Protein AF-A0A9D8PHN3-F1 (afdb_monomer_lite)

Secondary structure (DSSP, 8-state):
-HHHHHHHHHHHHHHHHHHHHHHHHHHHHHHHHHHHTT----SSSHHHHHHHHHHHHHHHHHHHHHHHHHHHHHHHHHHHHHHHHHHHHHHHHHHHHHHHHHHHHHHHHHHHHHHHHHHHHHHHHHHHHTTTT--SHHHHHHHHHHHHH--GGGGGGGHHHHHHHHHHHHHHHHHHHHHHHHHHHHHHHHHHHHHHHHHHHHHHHHHHHHHHHHHHHHHHHHHHHHHHHHHHHHHHHHHHHHHHHHHHHHHHHHHHHHHHHHHHHHHHHHHHHHHHHHHHHHHHHHHHHHHHHHHHHHHSSSS--S----HHHHHHHHHT---SS------TTTT-----------SSSTTS-----------

Sequence (363 aa):
MTETRTVLANVTTAEVRALSAFESLSEQIALAAQEAEGLTFDYSEKEGNKAARSHVAGLRKLSGAIERARKEAKAVHLERGRNVDEAAKALAKQVAALIEPHDNAIKAIEEAEQRRVKRLRQRLSDLASLLDSVTTSDQAKEKMEAARAVDPSTFEEFEEEAKDLKVRVDYALSQAYDSLTALEQQQEELQRLRAEAAERERRDREEALRVDGERRAAEQLARQQQAERDRVEARERQARDRAEEAERRERLAAQQLAEAQQREQRWRQEEDERRRQEAQRENERQMRAETMRAAFVKYFAGEIGQHQISPEQLGELIANGVFMGGSVFVNWENFDLRYQPGARLLRAAIKRGELDQSHTTAQ

pLDDT: mean 77.87, std 19.74, range [33.16, 98.5]

Radius of gyration: 98.99 Å; chains: 1; bounding box: 156×52×260 Å

Structure (mmCIF, N/CA/C/O backbone):
data_AF-A0A9D8PHN3-F1
#
_entry.id   AF-A0A9D8PHN3-F1
#
loop_
_atom_site.group_PDB
_atom_site.id
_atom_site.type_symbol
_atom_site.label_atom_id
_atom_site.label_alt_id
_atom_site.label_comp_id
_atom_site.label_asym_id
_atom_site.label_entity_id
_atom_site.label_seq_id
_atom_site.pdbx_PDB_ins_code
_atom_site.Cartn_x
_atom_site.Cartn_y
_atom_site.Cartn_z
_atom_site.occupancy
_atom_site.B_iso_or_equiv
_atom_site.auth_seq_id
_atom_site.auth_comp_id
_atom_site.auth_asym_id
_atom_site.auth_atom_id
_atom_site.pdbx_PDB_model_num
ATOM 1 N N . MET A 1 1 ? -38.063 11.468 56.169 1.00 48.16 1 MET A N 1
ATOM 2 C CA . MET A 1 1 ? -38.114 10.291 57.075 1.00 48.16 1 MET A CA 1
ATOM 3 C C . MET A 1 1 ? -39.432 10.159 57.842 1.00 48.16 1 MET A C 1
ATOM 5 O O . MET A 1 1 ? -39.726 9.075 58.324 1.00 48.16 1 MET A O 1
ATOM 9 N N . THR A 1 2 ? -40.241 11.214 57.961 1.00 44.97 2 THR A N 1
ATOM 10 C CA . THR A 1 2 ? -41.522 11.193 58.689 1.00 44.97 2 THR A CA 1
ATOM 11 C C . THR A 1 2 ? -42.637 10.446 57.950 1.00 44.97 2 THR A C 1
ATOM 13 O O . THR A 1 2 ? -43.375 9.701 58.582 1.00 44.97 2 THR A O 1
ATOM 16 N N . GLU A 1 3 ? -42.724 10.549 56.622 1.00 46.91 3 GLU A N 1
ATOM 17 C CA . GLU A 1 3 ? -43.796 9.905 55.839 1.00 46.91 3 G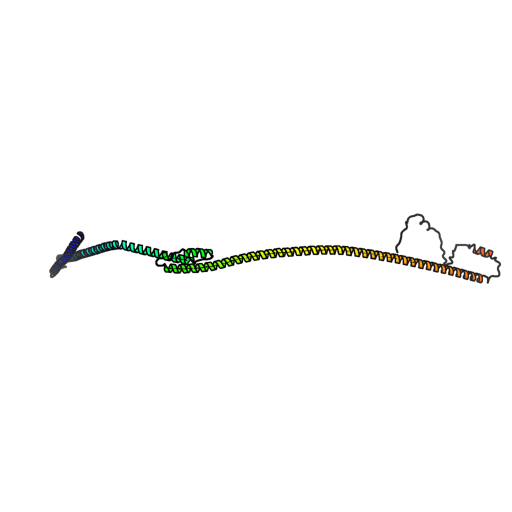LU A CA 1
ATOM 18 C C . GLU A 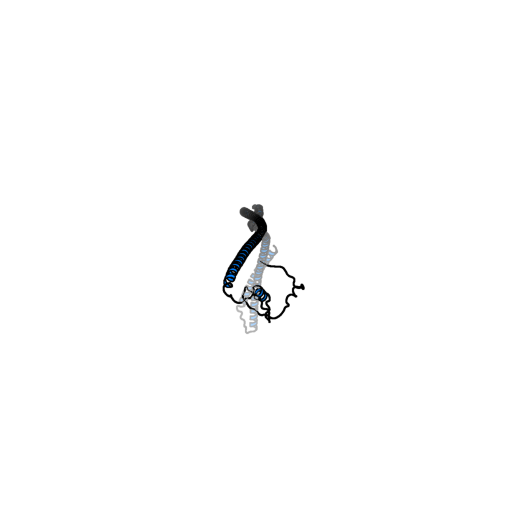1 3 ? -43.708 8.374 55.821 1.00 46.91 3 GLU A C 1
ATOM 20 O O . GLU A 1 3 ? -44.712 7.687 55.993 1.00 46.91 3 GLU A O 1
ATOM 25 N N . THR A 1 4 ? -42.501 7.815 55.709 1.00 50.81 4 THR A N 1
ATOM 26 C CA . THR A 1 4 ? -42.281 6.360 55.656 1.00 50.81 4 THR A CA 1
ATOM 27 C C . THR A 1 4 ? -42.719 5.662 56.948 1.00 50.81 4 THR A C 1
ATOM 29 O O . THR A 1 4 ? -43.217 4.538 56.918 1.00 50.81 4 THR A O 1
ATOM 32 N N . ARG A 1 5 ? -42.578 6.345 58.095 1.00 46.97 5 ARG A N 1
ATOM 33 C CA . ARG A 1 5 ? -42.972 5.823 59.411 1.00 46.97 5 ARG A CA 1
ATOM 34 C C . ARG A 1 5 ? -44.494 5.806 59.591 1.00 46.97 5 ARG A C 1
ATOM 36 O O . ARG A 1 5 ? -45.015 4.874 60.198 1.00 46.97 5 ARG A O 1
ATOM 43 N N . THR A 1 6 ? -45.201 6.787 59.031 1.00 53.94 6 THR A N 1
ATOM 44 C CA . THR A 1 6 ? -46.669 6.879 59.083 1.00 53.94 6 THR A CA 1
ATOM 45 C C . THR A 1 6 ? -47.340 5.816 58.207 1.00 53.94 6 THR A C 1
ATOM 47 O O . THR A 1 6 ? -48.317 5.201 58.626 1.00 53.94 6 THR A O 1
ATOM 50 N N . VAL A 1 7 ? -46.784 5.530 57.023 1.00 58.22 7 VAL A N 1
ATOM 51 C CA . VAL A 1 7 ? -47.313 4.496 56.111 1.00 58.22 7 VAL A CA 1
ATOM 52 C C . VAL A 1 7 ? -47.198 3.094 56.724 1.00 58.22 7 VAL A C 1
ATOM 54 O O . VAL A 1 7 ? -48.160 2.330 56.696 1.00 58.22 7 VAL A O 1
ATOM 57 N N . LEU A 1 8 ? -46.062 2.769 57.352 1.00 53.69 8 LEU A N 1
ATOM 58 C CA . LEU A 1 8 ? -45.854 1.466 57.997 1.00 53.69 8 LEU A CA 1
ATOM 59 C C . LEU A 1 8 ? -46.819 1.215 59.169 1.00 53.69 8 LEU A C 1
ATOM 61 O O . LEU A 1 8 ? -47.316 0.101 59.308 1.00 53.69 8 LEU A O 1
ATOM 65 N N . ALA A 1 9 ? -47.118 2.237 59.977 1.00 60.16 9 ALA A N 1
ATOM 66 C CA . ALA A 1 9 ? -48.047 2.123 61.106 1.00 60.16 9 ALA A CA 1
ATOM 67 C C . ALA A 1 9 ? -49.514 1.926 60.667 1.00 60.16 9 ALA A C 1
ATOM 69 O O . ALA A 1 9 ? -50.279 1.219 61.325 1.00 60.16 9 ALA A O 1
ATOM 70 N N . ASN A 1 10 ? -49.911 2.513 59.536 1.00 60.41 10 ASN A N 1
ATOM 71 C CA . ASN A 1 10 ? -51.261 2.350 58.993 1.00 60.41 10 ASN A CA 1
ATOM 72 C C . ASN A 1 10 ? -51.468 0.961 58.369 1.00 60.41 10 ASN A C 1
ATOM 74 O O . ASN A 1 10 ? -52.532 0.367 58.541 1.00 60.41 10 ASN A O 1
ATOM 78 N N . VAL A 1 11 ? -50.447 0.415 57.699 1.00 60.47 11 VAL A N 1
ATOM 79 C CA . VAL A 1 11 ? -50.499 -0.916 57.068 1.00 60.47 11 VAL A CA 1
ATOM 80 C C . VAL A 1 11 ? -50.582 -2.029 58.111 1.00 60.47 11 VAL A C 1
ATOM 82 O O . VAL A 1 11 ? -51.415 -2.917 57.969 1.00 60.47 11 VAL A O 1
ATOM 85 N N . THR A 1 12 ? -49.812 -1.962 59.200 1.00 70.12 12 THR A N 1
ATOM 86 C CA . THR A 1 12 ? -49.903 -2.958 60.284 1.00 70.12 12 THR A CA 1
ATOM 87 C C . THR A 1 12 ? -51.260 -2.919 60.985 1.00 70.12 12 THR A C 1
ATOM 89 O O . THR A 1 12 ? -51.834 -3.961 61.289 1.00 70.12 12 THR A O 1
ATOM 92 N N . THR A 1 13 ? -51.825 -1.726 61.179 1.00 76.12 13 THR A N 1
ATOM 93 C CA . THR A 1 13 ? -53.173 -1.564 61.744 1.00 76.12 13 THR A CA 1
ATOM 94 C C . THR A 1 13 ? -54.250 -2.130 60.806 1.00 76.12 13 THR A C 1
ATOM 96 O O . THR A 1 13 ? -55.204 -2.759 61.264 1.00 76.12 13 THR A O 1
ATOM 99 N N . ALA A 1 14 ? -54.092 -1.959 59.490 1.00 73.75 14 ALA A N 1
ATOM 100 C CA . ALA A 1 14 ? -54.996 -2.512 58.484 1.00 73.75 14 ALA A CA 1
ATOM 101 C C . ALA A 1 14 ? -54.878 -4.043 58.347 1.00 73.75 14 ALA A C 1
ATOM 103 O O . ALA A 1 14 ? -55.901 -4.713 58.236 1.00 73.75 14 ALA A O 1
ATOM 104 N N . GLU A 1 15 ? -53.664 -4.601 58.412 1.00 74.56 15 GLU A N 1
ATOM 105 C CA . GLU A 1 15 ? -53.415 -6.053 58.430 1.00 74.56 15 GLU A CA 1
ATOM 106 C C . GLU A 1 15 ? -54.073 -6.704 59.663 1.00 74.56 15 GLU A C 1
ATOM 108 O O . GLU A 1 15 ? -54.807 -7.683 59.530 1.00 74.56 15 GLU A O 1
ATOM 113 N N . VAL A 1 16 ? -53.902 -6.111 60.853 1.00 80.44 16 VAL A N 1
ATOM 114 C CA . VAL A 1 16 ? -54.545 -6.578 62.097 1.00 80.44 16 VAL A CA 1
ATOM 115 C C . VAL A 1 16 ? -56.073 -6.493 62.009 1.00 80.44 16 VAL A C 1
ATOM 117 O O . VAL A 1 16 ? -56.764 -7.432 62.398 1.00 80.44 16 VAL A O 1
ATOM 120 N N . ARG A 1 17 ? -56.617 -5.404 61.451 1.00 80.94 17 ARG A N 1
ATOM 121 C CA . ARG A 1 17 ? -58.066 -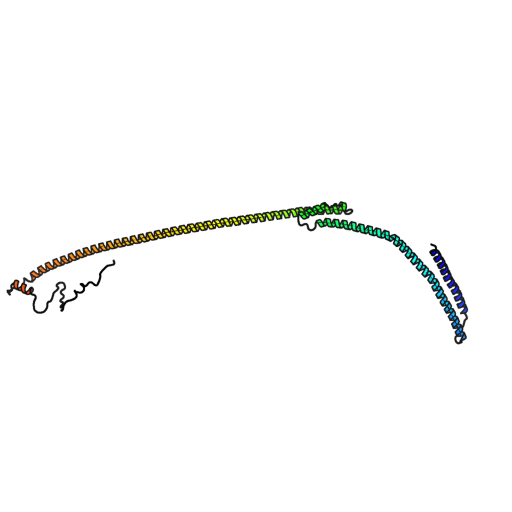5.236 61.245 1.00 80.94 17 ARG A CA 1
ATOM 122 C C . ARG A 1 17 ? -58.645 -6.249 60.255 1.00 80.94 17 ARG A C 1
ATOM 124 O O . ARG A 1 17 ? -59.770 -6.707 60.433 1.00 80.94 17 ARG A O 1
ATOM 131 N N . ALA A 1 18 ? -57.907 -6.575 59.199 1.00 76.75 18 ALA A N 1
ATOM 132 C CA . ALA A 1 18 ? -58.339 -7.553 58.212 1.00 76.75 18 ALA A CA 1
ATOM 133 C C . ALA A 1 18 ? -58.396 -8.968 58.809 1.00 76.75 18 ALA A C 1
ATOM 135 O O . ALA A 1 18 ? -59.347 -9.700 58.548 1.00 76.75 18 ALA A O 1
ATOM 136 N N . LEU A 1 19 ? -57.418 -9.335 59.645 1.00 76.69 19 LEU A N 1
ATOM 137 C CA . LEU A 1 19 ? -57.395 -10.623 60.345 1.00 76.69 19 LEU A CA 1
ATOM 138 C C . LEU A 1 19 ? -58.526 -10.741 61.378 1.00 76.69 19 LEU A C 1
ATOM 140 O O . LEU A 1 19 ? -59.245 -11.738 61.369 1.00 76.69 19 LEU A O 1
ATOM 144 N N . SER A 1 20 ? -58.767 -9.701 62.181 1.00 81.88 20 SER A N 1
ATOM 145 C CA . SER A 1 20 ? -59.871 -9.712 63.153 1.00 81.88 20 SER A CA 1
ATOM 146 C C . SER A 1 20 ? -61.258 -9.717 62.496 1.00 81.88 20 SER A C 1
ATOM 148 O O . SER A 1 20 ? -62.215 -10.259 63.051 1.00 81.88 20 SER A O 1
ATOM 150 N N . ALA A 1 21 ? -61.390 -9.186 61.273 1.00 83.81 21 ALA A N 1
ATOM 151 C CA . ALA A 1 21 ? -62.624 -9.297 60.497 1.00 83.81 21 ALA A CA 1
ATOM 152 C C . ALA A 1 21 ? -62.955 -10.757 60.137 1.00 83.81 21 ALA A C 1
ATOM 154 O O . ALA A 1 21 ? -64.126 -11.134 60.146 1.00 83.81 21 ALA A O 1
ATOM 155 N N . PHE A 1 22 ? -61.950 -11.593 59.854 1.00 84.81 22 PHE A N 1
ATOM 156 C CA . PHE A 1 22 ? -62.159 -13.023 59.609 1.00 84.81 22 PHE A CA 1
ATOM 157 C C . PHE A 1 22 ? -62.530 -13.790 60.876 1.00 84.81 22 PHE A C 1
ATOM 159 O O . PHE A 1 22 ? -63.374 -14.680 60.800 1.00 84.81 22 PHE A O 1
ATOM 166 N N . GLU A 1 23 ? -61.962 -13.423 62.024 1.00 85.31 23 GLU A N 1
ATOM 167 C CA . GLU A 1 23 ? -62.345 -13.986 63.325 1.00 85.31 23 GLU A CA 1
ATOM 168 C C . GLU A 1 23 ? -63.822 -13.688 63.623 1.00 85.31 23 GLU A C 1
ATOM 170 O O . GLU A 1 23 ? -64.607 -14.613 63.826 1.00 85.31 23 GLU A O 1
ATOM 175 N N . SER A 1 24 ? -64.254 -12.429 63.490 1.00 86.56 24 SER A N 1
ATOM 176 C CA . SER A 1 24 ? -65.668 -12.057 63.666 1.00 86.56 24 SER A CA 1
ATOM 177 C C . SER A 1 24 ? -66.604 -12.730 62.650 1.00 86.56 24 SER A C 1
ATOM 179 O O . SER A 1 24 ? -67.721 -13.126 62.987 1.00 86.56 24 SER A O 1
ATOM 181 N N . LEU A 1 25 ? -66.170 -12.900 61.396 1.00 90.06 25 LEU A N 1
ATOM 182 C CA . LEU A 1 25 ? -66.943 -13.645 60.396 1.00 90.06 25 LEU A CA 1
ATOM 183 C C . LEU A 1 25 ? -67.023 -15.138 60.732 1.00 90.06 25 LEU A C 1
ATOM 185 O O . LEU A 1 25 ? -68.054 -15.751 60.472 1.00 90.06 25 LEU A O 1
ATOM 189 N N . SER A 1 26 ? -65.977 -15.721 61.320 1.00 86.62 26 SER A N 1
ATOM 190 C CA . SER A 1 26 ? -65.978 -17.123 61.747 1.00 86.62 26 SER A CA 1
ATOM 191 C C . SER A 1 26 ? -66.993 -17.378 62.864 1.00 86.62 26 SER A C 1
ATOM 193 O O . SER A 1 26 ? -67.729 -18.361 62.803 1.00 86.62 26 SER A O 1
ATOM 195 N N . GLU A 1 27 ? -67.130 -16.437 63.803 1.00 89.81 27 GLU A N 1
ATOM 196 C CA . GLU A 1 27 ? -68.161 -16.470 64.845 1.00 89.81 27 GLU A CA 1
ATOM 197 C C . GLU A 1 27 ? -69.571 -16.370 64.242 1.00 89.81 27 GLU A C 1
ATOM 199 O O . GLU A 1 27 ? -70.457 -17.145 64.599 1.00 89.81 27 GLU A O 1
ATOM 204 N N . GLN A 1 28 ? -69.782 -15.480 63.263 1.00 89.19 28 GLN A N 1
ATOM 205 C CA . GLN A 1 28 ? -71.067 -15.361 62.557 1.00 89.19 28 GLN A CA 1
ATOM 206 C C . GLN A 1 28 ? -71.426 -16.622 61.761 1.00 89.19 28 GLN A C 1
ATOM 208 O O . GLN A 1 28 ? -72.596 -16.993 61.692 1.00 89.19 28 GLN A O 1
ATOM 213 N N . ILE A 1 29 ? -70.436 -17.292 61.161 1.00 90.88 29 ILE A N 1
ATOM 214 C CA . ILE A 1 29 ? -70.636 -18.573 60.469 1.00 90.88 29 ILE A CA 1
ATOM 215 C C . ILE A 1 29 ? -71.013 -19.664 61.473 1.00 90.88 29 ILE A C 1
ATOM 217 O O . ILE A 1 29 ? -71.929 -20.433 61.195 1.00 90.88 29 ILE A O 1
ATOM 221 N N . ALA A 1 30 ? -70.346 -19.722 62.628 1.00 89.38 30 ALA A N 1
ATOM 222 C CA . ALA A 1 30 ? -70.653 -20.693 63.675 1.00 89.38 30 ALA A CA 1
ATOM 223 C C . ALA A 1 30 ? -72.082 -20.515 64.214 1.00 89.38 30 ALA A C 1
ATOM 225 O O . ALA A 1 30 ? -72.814 -21.495 64.333 1.00 89.38 30 ALA A O 1
ATOM 226 N N . LEU A 1 31 ? -72.511 -19.269 64.445 1.00 88.50 31 LEU A N 1
ATOM 227 C CA . LEU A 1 31 ? -73.889 -18.950 64.830 1.00 88.50 31 LEU A CA 1
ATOM 228 C C . LEU A 1 31 ? -74.892 -19.343 63.740 1.00 88.50 31 LEU A C 1
ATOM 230 O O . LEU A 1 31 ? -75.864 -20.032 64.026 1.00 88.50 31 LEU A O 1
ATOM 234 N N . ALA A 1 32 ? -74.635 -18.981 62.479 1.00 87.00 32 ALA A N 1
ATOM 235 C CA . ALA A 1 32 ? -75.513 -19.345 61.365 1.00 87.00 32 ALA A CA 1
ATOM 236 C C . ALA A 1 32 ? -75.602 -20.870 61.153 1.00 87.00 32 ALA A C 1
ATOM 238 O O . ALA A 1 32 ? -76.644 -21.372 60.734 1.00 87.00 32 ALA A O 1
ATOM 239 N N . ALA A 1 33 ? -74.525 -21.609 61.440 1.00 87.31 33 ALA A N 1
ATOM 240 C CA . ALA A 1 33 ? -74.506 -23.068 61.399 1.00 87.31 33 ALA A CA 1
ATOM 241 C C . ALA A 1 33 ? -75.335 -23.679 62.539 1.00 87.31 33 ALA A C 1
ATOM 243 O O . ALA A 1 33 ? -76.125 -24.585 62.288 1.00 87.31 33 ALA A O 1
ATOM 244 N N . GLN A 1 34 ? -75.211 -23.144 63.756 1.00 88.06 34 GLN A N 1
ATOM 245 C CA . GLN A 1 34 ? -76.021 -23.555 64.903 1.00 88.06 34 GLN A CA 1
ATOM 246 C C . GLN A 1 34 ? -77.512 -23.258 64.683 1.00 88.06 34 GLN A C 1
ATOM 248 O O . GLN A 1 34 ? -78.358 -24.088 64.990 1.00 88.06 34 GLN A O 1
ATOM 253 N N . GLU A 1 35 ? -77.847 -22.099 64.109 1.00 85.94 35 GLU A N 1
ATOM 254 C CA . GLU A 1 35 ? -79.226 -21.740 63.752 1.00 85.94 35 GLU A CA 1
ATOM 255 C C . GLU A 1 35 ? -79.809 -22.637 62.655 1.00 85.94 35 GLU A C 1
ATOM 257 O O . GLU A 1 35 ? -81.020 -22.838 62.611 1.00 85.94 35 GLU A O 1
ATOM 262 N N . ALA A 1 36 ? -78.972 -23.162 61.757 1.00 82.56 36 ALA A N 1
ATOM 263 C CA . ALA A 1 36 ? -79.399 -24.102 60.726 1.00 82.56 36 ALA A CA 1
ATOM 264 C C . ALA A 1 36 ? -79.638 -25.516 61.288 1.00 82.56 36 ALA A C 1
ATOM 266 O O . ALA A 1 36 ? -80.432 -26.276 60.725 1.00 82.56 36 ALA A O 1
ATOM 267 N N . GLU A 1 37 ? -78.984 -25.874 62.397 1.00 80.31 37 GLU A N 1
ATOM 268 C CA . GLU A 1 37 ? -79.121 -27.168 63.060 1.00 80.31 37 GLU A CA 1
ATOM 269 C C . GLU A 1 37 ? -80.497 -27.271 63.746 1.00 80.31 37 GLU A C 1
ATOM 271 O O . GLU A 1 37 ? -80.735 -26.760 64.836 1.00 80.31 37 GLU A O 1
ATOM 276 N N . GLY A 1 38 ? -81.449 -27.910 63.058 1.00 75.81 38 GLY A N 1
ATOM 277 C CA . GLY A 1 38 ? -82.837 -28.073 63.517 1.00 75.81 38 GLY A CA 1
ATOM 278 C C . GLY A 1 38 ? -83.860 -27.195 62.790 1.00 75.81 38 GLY A C 1
ATOM 279 O O . GLY A 1 38 ? -85.064 -27.347 63.005 1.00 75.81 38 GLY A O 1
ATOM 280 N N . LEU A 1 39 ? -83.421 -26.325 61.878 1.00 81.81 39 LEU A N 1
ATOM 281 C CA . LEU A 1 39 ? -84.309 -25.469 61.096 1.00 81.81 39 LEU A CA 1
ATOM 282 C C . LEU A 1 39 ? -84.844 -26.229 59.875 1.00 81.81 39 LEU A C 1
ATOM 284 O O . LEU A 1 39 ? -84.142 -26.433 58.887 1.00 81.81 39 LEU A O 1
ATOM 288 N N . THR A 1 40 ? -86.106 -26.655 59.935 1.00 82.88 40 THR A N 1
ATOM 289 C CA . THR A 1 40 ? -86.782 -27.326 58.813 1.00 82.88 40 THR A CA 1
ATOM 290 C C . THR A 1 40 ? -87.851 -26.402 58.244 1.00 82.88 40 THR A C 1
ATOM 292 O O . THR A 1 40 ? -88.751 -25.976 58.965 1.00 82.88 40 THR A O 1
ATOM 295 N N . PHE A 1 41 ? -87.756 -26.073 56.955 1.00 87.88 41 PHE A N 1
ATOM 296 C CA . PHE A 1 41 ? -88.736 -25.225 56.277 1.00 87.88 41 PHE A CA 1
ATOM 297 C C . PHE A 1 41 ? -89.717 -26.071 55.465 1.00 87.88 41 PHE A C 1
ATOM 299 O O . PHE A 1 41 ? -89.299 -26.941 54.702 1.00 87.88 41 PHE A O 1
ATOM 306 N N . ASP A 1 42 ? -91.009 -25.765 55.562 1.00 85.00 42 ASP A N 1
ATOM 307 C CA . ASP A 1 42 ? -91.998 -26.269 54.611 1.00 85.00 42 ASP A CA 1
ATOM 308 C C . ASP A 1 42 ? -92.007 -25.381 53.358 1.00 85.00 42 ASP A C 1
ATOM 310 O O . ASP A 1 42 ? -92.432 -24.225 53.376 1.00 85.00 42 ASP A O 1
ATOM 314 N N . TYR A 1 43 ? -91.502 -25.912 52.248 1.00 85.06 43 TYR A N 1
ATOM 315 C CA . TYR A 1 43 ? -91.400 -25.181 50.984 1.00 85.06 43 TYR A CA 1
ATOM 316 C C . TYR A 1 43 ? -92.728 -25.077 50.222 1.00 85.06 43 TYR A C 1
ATOM 318 O O . TYR A 1 43 ? -92.817 -24.284 49.277 1.00 85.06 43 TYR A O 1
ATOM 326 N N . SER A 1 44 ? -93.729 -25.881 50.598 1.00 79.69 44 SER A N 1
ATOM 327 C CA . SER A 1 44 ? -95.046 -25.911 49.958 1.00 79.69 44 SER A CA 1
ATOM 328 C C . SER A 1 44 ? -95.954 -24.783 50.456 1.00 79.69 44 SER A C 1
ATOM 330 O O . SER A 1 44 ? -96.761 -24.251 49.690 1.00 79.69 44 SER A O 1
ATOM 332 N N . GLU A 1 45 ? -95.759 -24.342 51.701 1.00 85.75 45 GLU A N 1
ATOM 333 C CA . GLU A 1 45 ? -96.458 -23.206 52.287 1.00 85.75 45 GLU A CA 1
ATOM 334 C C . GLU A 1 45 ? -95.777 -21.873 51.927 1.00 85.75 45 GLU A C 1
ATOM 336 O O . GLU A 1 45 ? -94.549 -21.731 51.911 1.00 85.75 45 GLU A O 1
ATOM 341 N N . LYS A 1 46 ? -96.585 -20.843 51.650 1.00 84.62 46 LYS A N 1
ATOM 342 C CA . LYS A 1 46 ? -96.094 -19.515 51.248 1.00 84.62 46 LYS A CA 1
ATOM 343 C C . LYS A 1 46 ? -95.182 -18.877 52.305 1.00 84.62 46 LYS A C 1
ATOM 345 O O . LYS A 1 46 ? -94.179 -18.261 51.938 1.00 84.62 46 LYS A O 1
ATOM 350 N N . GLU A 1 47 ? -95.511 -19.023 53.589 1.00 82.00 47 GLU A N 1
ATOM 351 C CA . GLU A 1 47 ? -94.714 -18.464 54.688 1.00 82.00 47 GLU A CA 1
ATOM 352 C C . GLU A 1 47 ? -93.422 -19.259 54.926 1.00 82.00 47 GLU A C 1
ATOM 354 O O . GLU A 1 47 ? -92.355 -18.652 55.049 1.00 82.00 47 GLU A O 1
ATOM 359 N N . GLY A 1 48 ? -93.467 -20.595 54.866 1.00 78.88 48 GLY A N 1
ATOM 360 C CA . GLY A 1 48 ? -92.273 -21.440 54.978 1.00 78.88 48 GLY A CA 1
ATOM 361 C C . GLY A 1 48 ? -91.264 -21.214 53.840 1.00 78.88 48 GLY A C 1
ATOM 362 O O . GLY A 1 48 ? -90.068 -21.040 54.089 1.00 78.88 48 GLY A O 1
ATOM 363 N N . ASN A 1 49 ? -91.730 -21.059 52.596 1.00 80.00 49 ASN A N 1
ATOM 364 C CA . ASN A 1 49 ? -90.878 -20.697 51.453 1.00 80.00 49 ASN A CA 1
ATOM 365 C C . ASN A 1 49 ? -90.264 -19.290 51.604 1.00 80.00 49 ASN A C 1
ATOM 367 O O . ASN A 1 49 ? -89.089 -19.068 51.298 1.00 80.00 49 ASN A O 1
ATOM 371 N N . LYS A 1 50 ? -91.035 -18.322 52.114 1.00 83.81 50 LYS A N 1
ATOM 372 C CA . LYS A 1 50 ? -90.545 -16.962 52.382 1.00 83.81 50 LYS A CA 1
ATOM 373 C C . LYS A 1 50 ? -89.465 -16.954 53.471 1.00 83.81 50 LYS A C 1
ATOM 375 O O . LYS A 1 50 ? -88.437 -16.299 53.282 1.00 83.81 50 LYS A O 1
ATOM 380 N N . ALA A 1 51 ? -89.656 -17.704 54.555 1.00 80.12 51 ALA A N 1
ATOM 381 C CA . ALA A 1 51 ? -88.667 -17.877 55.619 1.00 80.12 51 ALA A CA 1
ATOM 382 C C . ALA A 1 51 ? -87.376 -18.534 55.101 1.00 80.12 51 ALA A C 1
ATOM 384 O O . ALA A 1 51 ? -86.288 -17.998 55.323 1.00 80.12 51 ALA A O 1
ATOM 385 N N . ALA A 1 52 ? -87.490 -19.600 54.300 1.00 80.00 52 ALA A N 1
ATOM 386 C CA . ALA A 1 52 ? -86.342 -20.254 53.674 1.00 80.00 52 ALA A CA 1
ATOM 387 C C . ALA A 1 52 ? -85.552 -19.302 52.759 1.00 80.00 52 ALA A C 1
ATOM 389 O O . ALA A 1 52 ? -84.326 -19.212 52.840 1.00 80.00 52 ALA A O 1
ATOM 390 N N . ARG A 1 53 ? -86.243 -18.530 51.908 1.00 84.81 53 ARG A N 1
ATOM 391 C CA . ARG A 1 53 ? -85.605 -17.526 51.036 1.00 84.81 53 ARG A CA 1
ATOM 392 C C . ARG A 1 53 ? -84.903 -16.431 51.833 1.00 84.81 53 ARG A C 1
ATOM 394 O O . ARG A 1 53 ? -83.832 -15.988 51.423 1.00 84.81 53 ARG A O 1
ATOM 401 N N . SER A 1 54 ? -85.488 -16.003 52.951 1.00 84.50 54 SER A N 1
ATOM 402 C CA . SER A 1 54 ? -84.886 -15.013 53.847 1.00 84.50 54 SER A CA 1
ATOM 403 C C . SER A 1 54 ? -83.610 -15.548 54.502 1.00 84.50 54 SER A C 1
ATOM 405 O O . SER A 1 54 ? -82.580 -14.874 54.474 1.00 84.50 54 SER A O 1
ATOM 407 N N . HIS A 1 55 ? -83.639 -16.787 55.000 1.00 83.88 55 HIS A N 1
ATOM 408 C CA . HIS A 1 55 ? -82.471 -17.452 55.579 1.00 83.88 55 HIS A CA 1
ATOM 409 C C . HIS A 1 55 ? -81.340 -17.608 54.547 1.00 83.88 55 HIS A C 1
ATOM 411 O O . HIS A 1 55 ? -80.212 -17.169 54.776 1.00 83.88 55 HIS A O 1
ATOM 417 N N . VAL A 1 56 ? -81.656 -18.093 53.339 1.00 87.62 56 VAL A N 1
ATOM 418 C CA . VAL A 1 56 ? -80.693 -18.176 52.225 1.00 87.62 56 VAL A CA 1
ATOM 419 C C . VAL A 1 56 ? -80.150 -16.795 51.835 1.00 87.62 56 VAL A C 1
ATOM 421 O O . VAL A 1 56 ? -78.966 -16.661 51.522 1.00 87.62 56 VAL A O 1
ATOM 424 N N . ALA A 1 57 ? -80.975 -15.744 51.858 1.00 88.62 57 ALA A N 1
ATOM 425 C CA . ALA A 1 57 ? -80.510 -14.380 51.619 1.00 88.62 57 ALA A CA 1
ATOM 426 C C . ALA A 1 57 ? -79.532 -13.901 52.710 1.00 88.62 57 ALA A C 1
ATOM 428 O O . ALA A 1 57 ? -78.568 -13.207 52.384 1.00 88.62 57 ALA A O 1
ATOM 429 N N . GLY A 1 58 ? -79.734 -14.302 53.969 1.00 86.38 58 GLY A N 1
ATOM 430 C CA . GLY A 1 58 ? -78.790 -14.092 55.072 1.00 86.38 58 GLY A CA 1
ATOM 431 C C . GLY A 1 58 ? -77.437 -14.761 54.819 1.00 86.38 58 GLY A C 1
ATOM 432 O O . GLY A 1 58 ? -76.408 -14.085 54.823 1.00 86.38 58 GLY A O 1
ATOM 433 N N . LEU A 1 59 ? -77.437 -16.049 54.462 1.00 88.44 59 LEU A N 1
ATOM 434 C CA . LEU A 1 59 ? -76.212 -16.791 54.123 1.00 88.44 59 LEU A CA 1
ATOM 435 C C . LEU A 1 59 ? -75.473 -16.187 52.917 1.00 88.44 59 LEU A C 1
ATOM 437 O O . LEU A 1 59 ? -74.247 -16.073 52.918 1.00 88.44 59 LEU A O 1
ATOM 441 N N . ARG A 1 60 ? -76.203 -15.719 51.897 1.00 91.75 60 ARG A N 1
ATOM 442 C CA . ARG A 1 60 ? -75.611 -15.006 50.749 1.00 91.75 60 ARG A CA 1
ATOM 443 C C . ARG A 1 60 ? -74.966 -13.681 51.153 1.00 91.75 60 ARG A C 1
ATOM 445 O O . ARG A 1 60 ? -73.910 -13.339 50.622 1.00 91.75 60 ARG A O 1
ATOM 452 N N . LYS A 1 61 ? -75.564 -12.933 52.089 1.00 90.62 61 LYS A N 1
ATOM 453 C CA . LYS A 1 61 ? -74.959 -11.703 52.630 1.00 90.62 61 LYS A CA 1
ATOM 454 C C . LYS A 1 61 ? -73.663 -12.005 53.381 1.00 90.62 61 LYS A C 1
ATOM 456 O O . LYS A 1 61 ? -72.694 -11.273 53.179 1.00 90.62 61 LYS A O 1
ATOM 461 N N . LEU A 1 62 ? -73.638 -13.080 54.173 1.00 88.62 62 LEU A N 1
ATOM 462 C CA . LEU A 1 62 ? -72.452 -13.542 54.898 1.00 88.62 62 LEU A CA 1
ATOM 463 C C . LEU A 1 62 ? -71.340 -13.978 53.930 1.00 88.62 62 LEU A C 1
ATOM 465 O O . LEU A 1 62 ? -70.216 -13.497 54.032 1.00 88.62 62 LEU A O 1
ATOM 469 N N . SER A 1 63 ? -71.669 -14.766 52.902 1.00 85.31 63 SER A N 1
ATOM 470 C CA . SER A 1 63 ? -70.739 -15.117 51.816 1.00 85.31 63 SER A CA 1
ATOM 471 C C . SER A 1 63 ? -70.169 -13.876 51.111 1.00 85.31 63 SER A C 1
ATOM 473 O O . SER A 1 63 ? -68.959 -13.766 50.905 1.00 85.31 63 SER A O 1
ATOM 475 N N . GLY A 1 64 ? -71.016 -12.883 50.819 1.00 89.44 64 GLY A N 1
ATOM 476 C CA . GLY A 1 64 ? -70.569 -11.601 50.277 1.00 89.44 64 GLY A CA 1
ATOM 477 C C . GLY A 1 64 ? -69.669 -10.805 51.231 1.00 89.44 64 GLY A C 1
ATOM 478 O O . GLY A 1 64 ? -68.802 -10.068 50.766 1.00 89.44 64 GLY A O 1
ATOM 479 N N . ALA A 1 65 ? -69.847 -10.936 52.549 1.00 88.12 65 ALA A N 1
ATOM 480 C CA . ALA A 1 65 ? -68.996 -10.295 53.552 1.00 88.12 65 ALA A CA 1
ATOM 481 C C . ALA A 1 65 ? -67.605 -10.944 53.629 1.00 88.12 65 ALA A C 1
ATOM 483 O O . ALA A 1 65 ? -66.616 -10.218 53.681 1.00 88.12 65 ALA A O 1
ATOM 484 N N . ILE A 1 66 ? -67.521 -12.275 53.519 1.00 86.88 66 ILE A N 1
ATOM 485 C CA . ILE A 1 66 ? -66.250 -13.017 53.432 1.00 86.88 66 ILE A CA 1
ATOM 486 C C . ILE A 1 66 ? -65.437 -12.560 52.219 1.00 86.88 66 ILE A C 1
ATOM 488 O O . ILE A 1 66 ? -64.252 -12.249 52.339 1.00 86.88 66 ILE A O 1
ATOM 492 N N . GLU A 1 67 ? -66.067 -12.461 51.046 1.00 90.38 67 GLU A N 1
ATOM 493 C CA . GLU A 1 67 ? -65.361 -12.035 49.833 1.00 90.38 67 GLU A CA 1
ATOM 494 C C . GLU A 1 67 ? -64.926 -10.558 49.903 1.00 90.38 67 GLU A C 1
ATOM 496 O O . GLU A 1 67 ? -63.869 -10.206 49.377 1.00 90.38 67 GLU A O 1
ATOM 501 N N . ARG A 1 68 ? -65.682 -9.685 50.590 1.00 89.44 68 ARG A N 1
ATOM 502 C CA . ARG A 1 68 ? -65.248 -8.303 50.869 1.00 89.44 68 ARG A CA 1
ATOM 503 C C . ARG A 1 68 ? -64.036 -8.263 51.803 1.00 89.44 68 ARG A C 1
ATOM 505 O O . ARG A 1 68 ? -63.038 -7.653 51.431 1.00 89.44 68 ARG A O 1
ATOM 512 N N . ALA A 1 69 ? -64.078 -8.976 52.931 1.00 85.19 69 ALA A N 1
ATOM 513 C CA . ALA A 1 69 ? -62.957 -9.061 53.872 1.00 85.19 69 ALA A CA 1
ATOM 514 C C . ALA A 1 69 ? -61.687 -9.617 53.201 1.00 85.19 69 ALA A C 1
ATOM 516 O O . ALA A 1 69 ? -60.593 -9.084 53.375 1.00 85.19 69 ALA A O 1
ATOM 517 N N . ARG A 1 70 ? -61.834 -10.624 52.329 1.00 86.81 70 ARG A N 1
ATOM 518 C CA . ARG A 1 70 ? -60.738 -11.161 51.508 1.00 86.81 70 ARG A CA 1
ATOM 519 C C . ARG A 1 70 ? -60.143 -10.129 50.556 1.00 86.81 70 ARG A C 1
ATOM 521 O O . ARG A 1 70 ? -58.919 -10.052 50.435 1.00 86.81 70 ARG A O 1
ATOM 528 N N . LYS A 1 71 ? -60.979 -9.359 49.855 1.00 87.69 71 LYS A N 1
ATOM 529 C CA . LYS A 1 71 ? -60.511 -8.301 48.946 1.00 87.69 71 LYS A CA 1
ATOM 530 C C . LYS A 1 71 ? -59.779 -7.197 49.702 1.00 87.69 71 LYS A C 1
ATOM 532 O O . LYS A 1 71 ? -58.717 -6.784 49.248 1.00 87.69 71 LYS A O 1
ATOM 537 N N . GLU A 1 72 ? -60.309 -6.772 50.846 1.00 85.94 72 GLU A N 1
ATOM 538 C CA . GLU A 1 72 ? -59.690 -5.763 51.713 1.00 85.94 72 GLU A CA 1
ATOM 539 C C . GLU A 1 72 ? -58.332 -6.240 52.251 1.00 85.94 72 GLU A C 1
ATOM 541 O O . GLU A 1 72 ? -57.336 -5.542 52.072 1.00 85.94 72 GLU A O 1
ATOM 546 N N . ALA A 1 73 ? -58.245 -7.465 52.782 1.00 80.75 73 ALA A N 1
ATOM 547 C CA . ALA A 1 73 ? -56.986 -8.055 53.250 1.00 80.75 73 ALA A CA 1
ATOM 548 C C . ALA A 1 73 ? -55.923 -8.126 52.139 1.00 80.75 73 ALA A C 1
ATOM 550 O O . ALA A 1 73 ? -54.763 -7.756 52.324 1.00 80.75 73 ALA A O 1
ATOM 551 N N . LYS A 1 74 ? -56.322 -8.569 50.939 1.00 86.50 74 LYS A N 1
ATOM 552 C CA . LYS A 1 74 ? -55.418 -8.676 49.788 1.00 86.50 74 LYS A CA 1
ATOM 553 C C . LYS A 1 74 ? -54.955 -7.307 49.281 1.00 86.50 74 LYS A C 1
ATOM 555 O O . LYS A 1 74 ? -53.815 -7.191 48.832 1.00 86.50 74 LYS A O 1
ATOM 560 N N . ALA A 1 75 ? -55.814 -6.288 49.329 1.00 86.81 75 ALA A N 1
ATOM 561 C CA . ALA A 1 75 ? -55.481 -4.942 48.871 1.00 86.81 75 ALA A CA 1
ATOM 562 C C . ALA A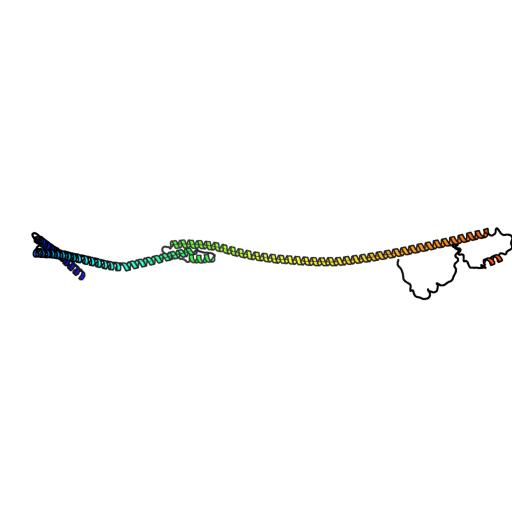 1 75 ? -54.295 -4.352 49.649 1.00 86.81 75 ALA A C 1
ATOM 564 O O . ALA A 1 75 ? -53.378 -3.825 49.023 1.00 86.81 75 ALA A O 1
ATOM 565 N N . VAL A 1 76 ? -54.260 -4.543 50.972 1.00 83.19 76 VAL A N 1
ATOM 566 C CA . VAL A 1 76 ? -53.180 -4.054 51.847 1.00 83.19 76 VAL A CA 1
ATOM 567 C C . VAL A 1 76 ? -51.819 -4.641 51.451 1.00 83.19 76 VAL A C 1
ATOM 569 O O . VAL A 1 76 ? -50.833 -3.918 51.308 1.00 83.19 76 VAL A O 1
ATOM 572 N N . HIS A 1 77 ? -51.756 -5.949 51.191 1.00 83.12 77 HIS A N 1
ATOM 573 C CA . HIS A 1 77 ? -50.511 -6.595 50.768 1.00 83.12 77 HIS A CA 1
ATOM 574 C C . HIS A 1 77 ? -50.091 -6.218 49.340 1.00 83.12 77 HIS A C 1
ATOM 576 O O . HIS A 1 77 ? -48.898 -6.083 49.071 1.00 83.12 77 HIS A O 1
ATOM 582 N N . LEU A 1 78 ? -51.048 -6.019 48.426 1.00 88.81 78 LEU A N 1
ATOM 583 C CA . LEU A 1 78 ? -50.755 -5.546 47.069 1.00 88.81 78 LEU A CA 1
ATOM 584 C C . LEU A 1 78 ? -50.198 -4.119 47.074 1.00 88.81 78 LEU A C 1
ATOM 586 O O . LEU A 1 78 ? -49.247 -3.836 46.349 1.00 88.81 78 LEU A O 1
ATOM 590 N N . GLU A 1 79 ? -50.764 -3.232 47.889 1.00 86.75 79 GLU A N 1
ATOM 591 C CA . GLU A 1 79 ? -50.270 -1.865 48.068 1.00 86.75 79 GLU A CA 1
AT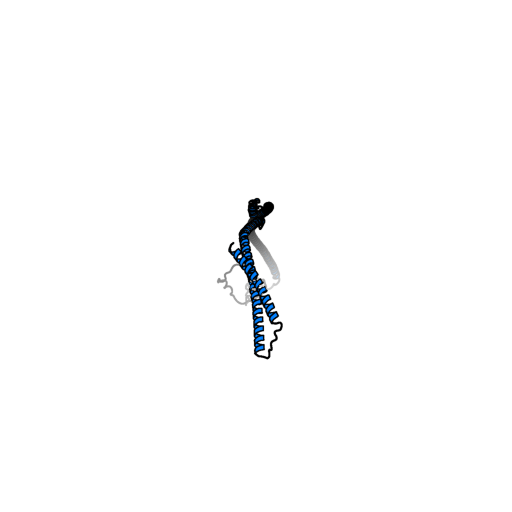OM 592 C C . GLU A 1 79 ? -48.865 -1.859 48.677 1.00 86.75 79 GLU A C 1
ATOM 594 O O . GLU A 1 79 ? -47.963 -1.208 48.153 1.00 86.75 79 GLU A O 1
ATOM 599 N N . ARG A 1 80 ? -48.633 -2.674 49.713 1.00 82.50 80 ARG A N 1
ATOM 600 C CA . ARG A 1 80 ? -47.299 -2.866 50.293 1.00 82.50 80 ARG A CA 1
ATOM 601 C C . ARG A 1 80 ? -46.286 -3.356 49.257 1.00 82.50 80 ARG A C 1
ATOM 603 O O . ARG A 1 80 ? -45.182 -2.823 49.208 1.00 82.50 80 ARG A O 1
ATOM 610 N N . GLY A 1 81 ? -46.658 -4.328 48.421 1.00 86.31 81 GLY A N 1
ATOM 611 C CA . GLY A 1 81 ? -45.817 -4.816 47.324 1.00 86.31 81 GLY A CA 1
ATOM 612 C C . GLY A 1 81 ? -45.452 -3.709 46.330 1.00 86.31 81 GLY A C 1
ATOM 613 O O . GLY A 1 81 ? -44.276 -3.521 46.036 1.00 86.31 81 GLY A O 1
ATOM 614 N N . ARG A 1 82 ? -46.436 -2.906 45.898 1.00 91.62 82 ARG A N 1
ATOM 615 C CA . ARG A 1 82 ? -46.200 -1.748 45.014 1.00 91.62 82 ARG A CA 1
ATOM 616 C C . ARG A 1 82 ? -45.239 -0.736 45.634 1.00 91.62 82 ARG A C 1
ATOM 618 O O . ARG A 1 82 ? -44.308 -0.310 44.962 1.00 91.62 82 ARG A O 1
ATOM 625 N N . ASN A 1 83 ? -45.419 -0.407 46.912 1.00 84.06 83 ASN A N 1
ATOM 626 C CA . ASN A 1 83 ? -44.550 0.536 47.617 1.00 84.06 83 ASN A CA 1
ATOM 627 C C . ASN A 1 83 ? -43.103 0.021 47.720 1.00 84.06 83 ASN A C 1
ATOM 629 O O . ASN A 1 83 ? -42.160 0.802 47.598 1.00 84.06 83 ASN A O 1
ATOM 633 N N . VAL A 1 84 ? -42.911 -1.289 47.921 1.00 85.88 84 VAL A N 1
ATOM 634 C CA . VAL A 1 84 ? -41.578 -1.914 47.917 1.00 85.88 84 VAL A CA 1
ATOM 635 C C . VAL A 1 84 ? -40.941 -1.827 46.530 1.00 85.88 84 VAL A C 1
ATOM 637 O O . VAL A 1 84 ? -39.786 -1.419 46.428 1.00 85.88 84 VAL A O 1
ATOM 640 N N . ASP A 1 85 ? -41.684 -2.142 45.468 1.00 91.56 85 ASP A N 1
ATOM 641 C CA . ASP A 1 85 ? -41.184 -2.054 44.091 1.00 91.56 85 ASP A CA 1
ATOM 642 C C . ASP A 1 85 ? -40.835 -0.612 43.694 1.00 91.56 85 ASP A C 1
ATOM 644 O O . ASP A 1 85 ? -39.823 -0.370 43.035 1.00 91.56 85 ASP A O 1
ATOM 648 N N . GLU A 1 86 ? -41.652 0.365 44.092 1.00 90.50 86 GLU A N 1
ATOM 649 C CA . GLU A 1 86 ? -41.383 1.788 43.867 1.00 90.50 86 GLU A CA 1
ATOM 650 C C . GLU A 1 86 ? -40.136 2.255 44.619 1.00 90.50 86 GLU A C 1
ATOM 652 O O . GLU A 1 86 ? -39.275 2.914 44.028 1.00 90.50 86 GLU A O 1
ATOM 657 N N . ALA A 1 87 ? -39.984 1.861 45.886 1.00 82.19 87 ALA A N 1
ATOM 658 C CA . ALA A 1 87 ? -38.783 2.148 46.661 1.00 82.19 87 ALA A CA 1
ATOM 659 C C . ALA A 1 87 ? -37.539 1.500 46.031 1.00 82.19 87 ALA A C 1
ATOM 661 O O . ALA A 1 87 ? -36.510 2.160 45.884 1.00 82.19 87 ALA A O 1
ATOM 662 N N . ALA A 1 88 ? -37.637 0.243 45.590 1.00 80.50 88 ALA A N 1
ATOM 663 C CA . ALA A 1 88 ? -36.552 -0.457 44.909 1.00 80.50 88 ALA A CA 1
ATOM 664 C C . ALA A 1 88 ? -36.161 0.240 43.597 1.00 80.50 88 ALA A C 1
ATOM 666 O O . ALA A 1 88 ? -34.976 0.463 43.352 1.00 80.50 88 ALA A O 1
ATOM 667 N N . LYS A 1 89 ? -37.138 0.663 42.783 1.00 89.81 89 LYS A N 1
ATOM 668 C CA . LYS A 1 89 ? -36.896 1.446 41.558 1.00 89.81 89 LYS A CA 1
ATOM 669 C C . LYS A 1 89 ? -36.232 2.789 41.854 1.00 89.81 89 LYS A C 1
ATOM 671 O O . LYS A 1 89 ? -35.314 3.179 41.135 1.00 89.81 89 LYS A O 1
ATOM 676 N N . ALA A 1 90 ? -36.669 3.494 42.898 1.00 85.25 90 ALA A N 1
ATOM 677 C CA . ALA A 1 90 ? -36.077 4.768 43.297 1.00 85.25 90 ALA A CA 1
ATOM 678 C C . ALA A 1 90 ? -34.612 4.598 43.733 1.00 85.25 90 ALA A C 1
ATOM 680 O O . ALA A 1 90 ? -33.752 5.356 43.286 1.00 85.25 90 ALA A O 1
ATOM 681 N N . LEU A 1 91 ? -34.316 3.571 44.537 1.00 81.75 91 LEU A N 1
ATOM 682 C CA . LEU A 1 91 ? -32.952 3.240 44.955 1.00 81.75 91 LEU A CA 1
ATOM 683 C C . LEU A 1 91 ? -32.083 2.807 43.767 1.00 81.75 91 LEU A C 1
ATOM 685 O O . LEU A 1 91 ? -30.968 3.299 43.620 1.00 81.75 91 LEU A O 1
ATOM 689 N N . ALA A 1 92 ? -32.601 1.961 42.873 1.00 78.38 92 ALA A N 1
ATOM 690 C CA . ALA A 1 92 ? -31.894 1.552 41.660 1.00 78.38 92 ALA A CA 1
ATOM 691 C C . ALA A 1 92 ? -31.557 2.756 40.767 1.00 78.38 92 ALA A C 1
ATOM 693 O O . ALA A 1 92 ? -30.439 2.857 40.269 1.00 78.38 92 ALA A O 1
ATOM 694 N N . LYS A 1 93 ? -32.487 3.710 40.620 1.00 88.62 93 LYS A N 1
ATOM 695 C CA . LYS A 1 93 ? -32.248 4.959 39.887 1.00 88.62 93 LYS A CA 1
ATOM 696 C C . LYS A 1 93 ? -31.158 5.813 40.543 1.00 88.62 93 LYS A C 1
ATOM 698 O O . LYS A 1 93 ? -30.336 6.376 39.828 1.00 88.62 93 LYS A O 1
ATOM 703 N N . GLN A 1 94 ? -31.131 5.905 41.874 1.00 80.25 94 GLN A N 1
ATOM 704 C CA . GLN A 1 94 ? -30.073 6.625 42.596 1.00 80.25 94 GLN A CA 1
ATOM 705 C C . GLN A 1 94 ? -28.705 5.971 42.382 1.00 80.25 94 GLN A C 1
ATOM 707 O O . GLN A 1 94 ? -27.746 6.666 42.070 1.00 80.25 94 GLN A O 1
ATOM 712 N N . VAL A 1 95 ? -28.622 4.642 42.485 1.00 79.12 95 VAL A N 1
ATOM 713 C CA . VAL A 1 95 ? -27.377 3.901 42.236 1.00 79.12 95 VAL A CA 1
ATOM 714 C C . VAL A 1 95 ? -26.923 4.059 40.784 1.00 79.12 95 VAL A C 1
ATOM 716 O O . VAL A 1 95 ? -25.755 4.348 40.546 1.00 79.12 95 VAL A O 1
ATOM 719 N N . ALA A 1 96 ? -27.833 3.952 39.813 1.00 83.38 96 ALA A N 1
ATOM 720 C CA . ALA A 1 96 ? -27.515 4.169 38.403 1.00 83.38 96 ALA A CA 1
ATOM 721 C C . ALA A 1 96 ? -26.966 5.582 38.147 1.00 83.38 96 ALA A C 1
ATOM 723 O O . ALA A 1 96 ? -25.950 5.717 37.474 1.00 83.38 96 ALA A O 1
ATOM 724 N N . ALA A 1 97 ? -27.568 6.614 38.751 1.00 84.38 97 ALA A N 1
ATOM 725 C CA . ALA A 1 97 ? -27.094 7.994 38.639 1.00 84.38 97 ALA A CA 1
ATOM 726 C C . ALA A 1 97 ? -25.698 8.211 39.258 1.00 84.38 97 ALA A C 1
ATOM 728 O O . ALA A 1 97 ? -24.970 9.100 38.823 1.00 84.38 97 ALA A O 1
ATOM 729 N N . LEU A 1 98 ? -25.311 7.407 40.257 1.00 77.06 98 LEU A N 1
ATOM 730 C CA . LEU A 1 98 ? -23.954 7.419 40.813 1.00 77.06 98 LEU A CA 1
ATOM 731 C C . LEU A 1 98 ? -22.950 6.693 39.905 1.00 77.06 98 LEU A C 1
ATOM 733 O O . LEU A 1 98 ? -21.802 7.115 39.817 1.00 77.06 98 LEU A O 1
ATOM 737 N N . ILE A 1 99 ? -23.366 5.616 39.232 1.00 79.81 99 ILE A N 1
ATOM 738 C CA . ILE A 1 99 ? -22.501 4.816 38.348 1.00 79.81 99 ILE A CA 1
ATOM 739 C C . ILE A 1 99 ? -22.242 5.531 37.018 1.00 79.81 99 ILE A C 1
ATOM 741 O O . ILE A 1 99 ? -21.105 5.565 36.551 1.00 79.81 99 ILE A O 1
ATOM 745 N N . GLU A 1 100 ? -23.283 6.113 36.422 1.00 91.38 100 GLU A N 1
ATOM 746 C CA . GLU A 1 100 ? -23.263 6.713 35.084 1.00 91.38 100 GLU A CA 1
ATOM 747 C C . GLU A 1 100 ? -22.070 7.654 34.808 1.00 91.38 100 GLU A C 1
ATOM 749 O O . GLU A 1 100 ? -21.397 7.450 33.795 1.00 91.38 100 GLU A O 1
ATOM 754 N N . PRO A 1 101 ? -21.723 8.643 35.659 1.00 86.44 101 PRO A N 1
ATOM 755 C CA . PRO A 1 101 ? -20.587 9.524 35.378 1.00 86.44 101 PRO A CA 1
ATOM 756 C C . PRO A 1 101 ? -19.240 8.786 35.357 1.00 86.44 101 PRO A C 1
ATOM 758 O O . PRO A 1 101 ? -18.370 9.135 34.559 1.00 86.44 101 PRO A O 1
ATOM 761 N N . HIS A 1 102 ? -19.063 7.760 36.194 1.00 90.69 102 HIS A N 1
ATOM 762 C CA . HIS A 1 102 ? -17.834 6.966 36.224 1.00 90.69 102 HIS A CA 1
ATOM 763 C C . HIS A 1 102 ? -17.740 6.027 35.022 1.00 90.69 102 HIS A C 1
ATOM 765 O O . HIS A 1 102 ? -16.684 5.950 34.401 1.00 90.69 102 HIS A O 1
ATOM 771 N N . ASP A 1 103 ? -18.841 5.368 34.660 1.00 89.56 103 ASP A N 1
ATOM 772 C CA . ASP A 1 103 ? -18.904 4.501 33.480 1.00 89.56 103 ASP A CA 1
ATOM 773 C C . ASP A 1 103 ? -18.636 5.298 32.192 1.00 89.56 103 ASP A C 1
ATOM 775 O O . ASP A 1 103 ? -17.828 4.896 31.356 1.00 89.56 103 ASP A O 1
ATOM 779 N N . ASN A 1 104 ? -19.217 6.496 32.072 1.00 90.69 104 ASN A N 1
ATOM 780 C CA . ASN A 1 104 ? -18.945 7.401 30.954 1.00 90.69 104 ASN A CA 1
ATOM 781 C C . ASN A 1 104 ? -17.477 7.858 30.912 1.00 90.69 104 ASN A C 1
ATOM 783 O O . ASN A 1 104 ? -16.887 7.919 29.833 1.00 90.69 104 ASN A O 1
ATOM 787 N N . ALA A 1 105 ? -16.867 8.158 32.064 1.00 89.31 105 ALA A N 1
ATOM 788 C CA . ALA A 1 105 ? -15.456 8.540 32.131 1.00 89.31 105 ALA A CA 1
ATOM 789 C C . ALA A 1 105 ? -14.521 7.383 31.738 1.00 89.31 105 ALA A C 1
ATOM 791 O O . ALA A 1 105 ? -13.572 7.599 30.985 1.00 89.31 105 ALA A O 1
ATOM 792 N N . ILE A 1 106 ? -14.809 6.160 32.197 1.00 90.00 106 ILE A N 1
ATOM 793 C CA . ILE A 1 106 ? -14.055 4.953 31.830 1.00 90.00 106 ILE A CA 1
ATOM 794 C C . ILE A 1 106 ? -14.146 4.720 30.321 1.00 90.00 106 ILE A C 1
ATOM 796 O O . ILE A 1 106 ? -13.113 4.631 29.662 1.00 90.00 106 ILE A O 1
ATOM 800 N N . LYS A 1 107 ? -15.358 4.737 29.753 1.00 94.06 107 LYS A N 1
ATOM 801 C CA . LYS A 1 107 ? -15.567 4.593 28.304 1.00 94.06 107 LYS A CA 1
ATOM 802 C C . LYS A 1 107 ? -14.816 5.653 27.502 1.00 94.06 107 LYS A C 1
ATOM 804 O O . LYS A 1 107 ? -14.179 5.333 26.505 1.00 94.06 107 LYS A O 1
ATOM 809 N N . ALA A 1 108 ? -14.831 6.910 27.948 1.00 93.88 108 ALA A N 1
ATOM 810 C CA . ALA A 1 108 ? -14.105 7.985 27.275 1.00 93.88 108 ALA A CA 1
ATOM 811 C C . ALA A 1 108 ? -12.582 7.751 27.259 1.00 93.88 108 ALA A C 1
ATOM 813 O O . ALA A 1 108 ? -11.932 8.026 26.245 1.00 93.88 108 ALA A O 1
ATOM 814 N N . ILE A 1 109 ? -12.019 7.229 28.355 1.00 93.44 109 ILE A N 1
ATOM 815 C CA . ILE A 1 109 ? -10.599 6.860 28.454 1.00 93.44 109 ILE A CA 1
ATOM 816 C C . ILE A 1 109 ? -10.291 5.672 27.538 1.00 93.44 109 ILE A C 1
ATOM 818 O O . ILE A 1 109 ? -9.345 5.743 26.755 1.00 93.44 109 ILE A O 1
ATOM 822 N N . GLU A 1 110 ? -11.105 4.616 27.578 1.00 95.38 110 GLU A N 1
ATOM 823 C CA . GLU A 1 110 ? -10.941 3.435 26.724 1.00 95.38 110 GLU A CA 1
ATOM 824 C C . GLU A 1 110 ? -10.985 3.802 25.236 1.00 95.38 110 GLU A C 1
ATOM 826 O O . GLU A 1 110 ? -10.135 3.371 24.458 1.00 95.38 110 GLU A O 1
ATOM 831 N N . GLU A 1 111 ? -11.924 4.653 24.823 1.00 97.00 111 GLU A N 1
ATOM 832 C CA . GLU A 1 111 ? -11.988 5.134 23.446 1.00 97.00 111 GLU A CA 1
ATOM 833 C C . GLU A 1 111 ? -10.789 6.012 23.063 1.00 97.00 111 GLU A C 1
ATOM 835 O O . GLU A 1 111 ? -10.303 5.947 21.930 1.00 97.00 111 GLU A O 1
ATOM 840 N N . ALA A 1 112 ? -10.325 6.882 23.968 1.00 95.50 112 ALA A N 1
ATOM 841 C CA . ALA A 1 112 ? -9.146 7.710 23.725 1.00 95.50 112 ALA A CA 1
ATOM 842 C C . ALA A 1 112 ? -7.904 6.838 23.512 1.00 95.50 112 ALA A C 1
ATOM 844 O O . ALA A 1 112 ? -7.142 7.079 22.572 1.00 95.50 112 ALA A O 1
ATOM 845 N N . GLU A 1 113 ? -7.769 5.785 24.312 1.00 96.88 113 GLU A N 1
ATOM 846 C CA . GLU A 1 113 ? -6.692 4.813 24.213 1.00 96.88 113 GLU A CA 1
ATOM 847 C C . GLU A 1 113 ? -6.780 3.986 22.925 1.00 96.88 113 GLU A C 1
ATOM 849 O O . GLU A 1 113 ? -5.810 3.893 22.174 1.00 96.88 113 GLU A O 1
ATOM 854 N N . GLN A 1 114 ? -7.968 3.489 22.568 1.00 97.44 114 GLN A N 1
ATOM 855 C CA . GLN A 1 114 ? -8.185 2.813 21.284 1.00 97.44 114 GLN A CA 1
ATOM 856 C C . GLN A 1 114 ? -7.820 3.712 20.094 1.00 97.44 114 GLN A C 1
ATOM 858 O O . GLN A 1 114 ? -7.199 3.255 19.130 1.00 97.44 114 GLN A O 1
ATOM 863 N N . ARG A 1 115 ? -8.166 5.007 20.149 1.00 98.25 115 ARG A N 1
ATOM 864 C CA . ARG A 1 115 ? -7.778 5.991 19.124 1.00 98.25 115 ARG A CA 1
ATOM 865 C C . ARG A 1 115 ? -6.265 6.213 19.090 1.00 98.25 115 ARG A C 1
ATOM 867 O O . ARG A 1 115 ? -5.717 6.338 17.993 1.00 98.25 115 ARG A O 1
ATOM 874 N N . ARG A 1 116 ? -5.592 6.262 20.246 1.00 98.06 116 ARG A N 1
ATOM 875 C CA . ARG A 1 116 ? -4.126 6.375 20.350 1.00 98.06 116 ARG A CA 1
ATOM 876 C C . ARG A 1 116 ? -3.448 5.172 19.696 1.00 98.06 116 ARG A C 1
ATOM 878 O O . ARG A 1 116 ? -2.713 5.357 18.728 1.00 98.06 116 ARG A O 1
ATOM 885 N N . VAL A 1 117 ? -3.801 3.958 20.115 1.00 98.19 117 VAL A N 1
ATOM 886 C CA . VAL A 1 117 ? -3.252 2.702 19.575 1.00 98.19 117 VAL A CA 1
ATOM 887 C C . VAL A 1 117 ? -3.505 2.584 18.071 1.00 98.19 117 VAL A C 1
ATOM 889 O O . VAL A 1 117 ? -2.592 2.276 17.305 1.00 98.19 117 VAL A O 1
ATOM 892 N N . LYS A 1 118 ? -4.727 2.882 17.605 1.00 98.38 118 LYS A N 1
ATOM 893 C CA . LYS A 1 118 ? -5.055 2.858 16.170 1.00 98.38 118 LYS A CA 1
ATOM 894 C C . LYS A 1 118 ? -4.176 3.820 15.366 1.00 98.38 118 LYS A C 1
ATOM 896 O O . LYS A 1 118 ? -3.725 3.462 14.283 1.00 98.38 118 LYS A O 1
ATOM 901 N N . ARG A 1 119 ? -3.918 5.023 15.888 1.00 98.50 119 ARG A N 1
ATOM 902 C CA . ARG A 1 119 ? -3.044 6.017 15.248 1.00 98.50 119 ARG A CA 1
ATOM 903 C C . ARG A 1 119 ? -1.601 5.523 15.154 1.00 98.50 119 ARG A C 1
ATOM 905 O O . ARG A 1 119 ? -0.991 5.682 14.104 1.00 98.50 119 ARG A O 1
ATOM 912 N N . LEU A 1 120 ? -1.068 4.923 16.219 1.00 98.38 120 LEU A N 1
ATOM 913 C CA . LEU A 1 120 ? 0.290 4.366 16.223 1.00 98.38 120 LEU A CA 1
ATOM 914 C C . LEU A 1 120 ? 0.432 3.225 15.211 1.00 98.38 120 LEU A C 1
ATOM 916 O O . LEU A 1 120 ? 1.361 3.231 14.407 1.00 98.38 120 LEU A O 1
ATOM 920 N N . ARG A 1 121 ? -0.545 2.313 15.163 1.00 98.25 121 ARG A N 1
ATOM 921 C CA . ARG A 1 121 ? -0.579 1.239 14.157 1.00 98.25 121 ARG A CA 1
ATOM 922 C C . ARG A 1 121 ? -0.703 1.762 12.731 1.00 98.25 121 ARG A C 1
ATOM 924 O O . ARG A 1 121 ? -0.051 1.231 11.840 1.00 98.25 121 ARG A O 1
ATOM 931 N N . GLN A 1 122 ? -1.502 2.807 12.512 1.00 98.50 122 GLN A N 1
ATOM 932 C CA . GLN A 1 122 ? -1.583 3.440 11.196 1.00 98.50 122 GLN A CA 1
ATOM 933 C C . GLN A 1 122 ? -0.221 4.003 10.785 1.00 98.50 122 GLN A C 1
ATOM 935 O O . GLN A 1 122 ? 0.230 3.721 9.687 1.00 98.50 122 GLN A O 1
ATOM 940 N N . ARG A 1 123 ? 0.482 4.702 11.685 1.00 98.38 123 ARG A N 1
ATOM 941 C CA . ARG A 1 123 ? 1.826 5.232 11.401 1.00 98.38 123 ARG A CA 1
ATOM 942 C C . ARG A 1 123 ? 2.841 4.131 11.064 1.00 98.38 123 ARG A C 1
ATOM 944 O O . ARG A 1 123 ? 3.686 4.344 10.201 1.00 98.38 123 ARG A O 1
ATOM 951 N N . LEU A 1 124 ? 2.762 2.963 11.713 1.00 98.44 124 LEU A N 1
ATOM 952 C CA . LEU A 1 124 ? 3.578 1.792 11.352 1.00 98.44 124 LEU A CA 1
ATOM 953 C C . LEU A 1 124 ? 3.230 1.285 9.948 1.00 98.44 124 LEU A C 1
ATOM 955 O O . LEU A 1 124 ? 4.122 1.012 9.149 1.00 98.44 124 LEU A O 1
ATOM 959 N N . SER A 1 125 ? 1.936 1.199 9.632 1.00 98.50 125 SER A N 1
ATOM 960 C CA . SER A 1 125 ? 1.473 0.834 8.291 1.00 98.50 125 SER A CA 1
ATOM 961 C C . SER A 1 125 ? 1.955 1.830 7.235 1.00 98.50 125 SER A C 1
ATOM 963 O O . SER A 1 125 ? 2.386 1.412 6.164 1.00 98.50 125 SER A O 1
ATOM 965 N N . ASP A 1 126 ? 1.921 3.129 7.533 1.00 98.12 126 ASP A N 1
ATOM 966 C CA . ASP A 1 126 ? 2.389 4.182 6.631 1.00 98.12 126 ASP A CA 1
ATOM 967 C C . ASP A 1 126 ? 3.903 4.044 6.388 1.00 98.12 126 ASP A C 1
ATOM 969 O O . ASP A 1 126 ? 4.350 4.098 5.242 1.00 98.12 126 ASP A O 1
ATOM 973 N N . LEU A 1 127 ? 4.688 3.764 7.439 1.00 98.19 127 LEU A N 1
ATOM 974 C CA . LEU A 1 127 ? 6.124 3.488 7.325 1.00 98.19 127 LEU A CA 1
ATOM 975 C C . LEU A 1 127 ? 6.402 2.263 6.439 1.00 98.19 127 LEU A C 1
ATOM 977 O O . LEU A 1 127 ? 7.290 2.313 5.591 1.00 98.19 127 LEU A O 1
ATOM 981 N N . ALA A 1 128 ? 5.629 1.184 6.593 1.00 98.19 128 ALA A N 1
ATOM 982 C CA . ALA A 1 128 ? 5.747 -0.002 5.744 1.00 98.19 128 ALA A CA 1
ATOM 983 C C . ALA A 1 128 ? 5.393 0.291 4.273 1.00 98.19 128 ALA A C 1
ATOM 985 O O . ALA A 1 128 ? 6.082 -0.185 3.371 1.00 98.19 128 ALA A O 1
ATOM 986 N N . SER A 1 129 ? 4.369 1.117 4.032 1.00 98.12 129 SER A N 1
ATOM 987 C CA . SER A 1 129 ? 3.902 1.476 2.683 1.00 98.12 129 SER A CA 1
ATOM 988 C C . SER A 1 129 ? 4.903 2.304 1.869 1.00 98.12 129 SER A C 1
ATOM 990 O O . SER A 1 129 ? 4.765 2.435 0.653 1.00 98.12 129 SER A O 1
ATOM 992 N N . LEU A 1 130 ? 5.968 2.831 2.491 1.00 97.75 130 LEU A N 1
ATOM 993 C CA . LEU A 1 130 ? 7.052 3.484 1.751 1.00 97.75 130 LEU A CA 1
ATOM 994 C C . LEU A 1 130 ? 7.704 2.537 0.729 1.00 97.75 130 LEU A C 1
ATOM 996 O O . LEU A 1 130 ? 8.195 2.994 -0.300 1.00 97.75 130 LEU A O 1
ATOM 1000 N N . LEU A 1 131 ? 7.652 1.224 0.950 1.00 96.12 131 LEU A N 1
ATOM 1001 C CA . LEU A 1 131 ? 8.161 0.241 -0.008 1.00 96.12 131 LEU A CA 1
ATOM 1002 C C . LEU A 1 131 ? 7.278 0.079 -1.253 1.00 96.12 131 LEU A C 1
ATOM 1004 O O . LEU A 1 131 ? 7.739 -0.451 -2.264 1.00 96.12 131 LEU A O 1
ATOM 1008 N N . ASP A 1 132 ? 6.037 0.559 -1.221 1.00 96.19 132 ASP A N 1
ATOM 1009 C CA . ASP A 1 132 ? 5.096 0.348 -2.313 1.00 96.19 132 ASP A CA 1
ATOM 1010 C C . ASP A 1 132 ? 5.433 1.236 -3.517 1.00 96.19 132 ASP A C 1
ATOM 1012 O O . ASP A 1 132 ? 5.602 2.448 -3.395 1.00 96.19 132 ASP A O 1
ATOM 1016 N N . SER A 1 133 ? 5.449 0.658 -4.720 1.00 90.19 133 SER A N 1
ATOM 1017 C CA . SER A 1 133 ? 5.533 1.400 -5.993 1.00 90.19 133 SER A CA 1
ATOM 1018 C C . SER A 1 133 ? 6.758 2.321 -6.140 1.00 90.19 133 SER A C 1
ATOM 1020 O O . SER A 1 133 ? 6.632 3.467 -6.567 1.00 90.19 133 SER A O 1
ATOM 1022 N N . VAL A 1 134 ? 7.954 1.841 -5.791 1.00 96.88 134 VAL A N 1
ATOM 1023 C CA . VAL A 1 134 ? 9.212 2.543 -6.101 1.00 96.88 134 VAL A CA 1
ATOM 1024 C C . VAL A 1 134 ? 9.653 2.183 -7.520 1.00 96.88 134 VAL A C 1
ATOM 1026 O O . VAL A 1 134 ? 9.893 1.013 -7.810 1.00 96.88 134 VAL A O 1
ATOM 1029 N N . THR A 1 135 ? 9.727 3.176 -8.409 1.00 97.25 135 THR A N 1
ATOM 1030 C CA . THR A 1 135 ? 9.997 2.954 -9.845 1.00 97.25 135 THR A CA 1
ATOM 1031 C C . THR A 1 135 ? 11.232 3.672 -10.380 1.00 97.25 135 THR A C 1
ATOM 1033 O O . THR A 1 135 ? 11.750 3.260 -11.414 1.00 97.25 135 THR A O 1
ATOM 1036 N N . THR A 1 136 ? 11.724 4.699 -9.684 1.00 97.88 136 THR A N 1
ATOM 1037 C CA . THR A 1 136 ? 12.930 5.457 -10.058 1.00 97.88 136 THR A CA 1
ATOM 1038 C C . THR A 1 136 ? 13.881 5.598 -8.873 1.00 97.88 136 THR A C 1
ATOM 1040 O O . THR A 1 136 ? 13.459 5.485 -7.714 1.00 97.88 136 THR A O 1
ATOM 1043 N N . SER A 1 137 ? 15.162 5.850 -9.147 1.00 97.94 137 SER A N 1
ATOM 1044 C CA . SER A 1 137 ? 16.166 6.073 -8.096 1.00 97.94 137 SER A CA 1
ATOM 1045 C C . SER A 1 137 ? 15.807 7.280 -7.219 1.00 97.94 137 SER A C 1
ATOM 1047 O O . SER A 1 137 ? 15.846 7.189 -5.992 1.00 97.94 137 SER A O 1
ATOM 1049 N N . ASP A 1 138 ? 15.339 8.374 -7.822 1.00 97.88 138 ASP A N 1
ATOM 1050 C CA . ASP A 1 138 ? 14.903 9.573 -7.098 1.00 97.88 138 ASP A CA 1
ATOM 1051 C C . ASP A 1 138 ? 13.755 9.283 -6.118 1.00 97.88 138 ASP A C 1
ATOM 1053 O O . ASP A 1 138 ? 13.801 9.719 -4.966 1.00 97.88 138 ASP A O 1
ATOM 1057 N N . GLN A 1 139 ? 12.761 8.482 -6.526 1.00 97.88 139 GLN A N 1
ATOM 1058 C CA . GLN A 1 139 ? 11.674 8.061 -5.633 1.00 97.88 139 GLN A CA 1
ATOM 1059 C C . GLN A 1 139 ? 12.195 7.214 -4.469 1.00 97.88 139 GLN A C 1
ATOM 1061 O O . GLN A 1 139 ? 11.764 7.398 -3.330 1.00 97.88 139 GLN A O 1
ATOM 1066 N N . ALA A 1 140 ? 13.116 6.281 -4.736 1.00 98.12 140 ALA A N 1
ATOM 1067 C CA . ALA A 1 140 ? 13.720 5.459 -3.689 1.00 98.12 140 ALA A CA 1
ATOM 1068 C C . ALA A 1 140 ? 14.451 6.333 -2.659 1.00 98.12 140 ALA A C 1
ATOM 1070 O O . ALA A 1 140 ? 14.305 6.131 -1.452 1.00 98.12 140 ALA A O 1
ATOM 1071 N N . LYS A 1 141 ? 15.181 7.348 -3.136 1.00 98.19 141 LYS A N 1
ATOM 1072 C CA . LYS A 1 141 ? 15.917 8.297 -2.300 1.00 98.19 141 LYS A CA 1
ATOM 1073 C C . LYS A 1 141 ? 14.995 9.154 -1.433 1.00 98.19 141 LYS A C 1
ATOM 1075 O O . LYS A 1 141 ? 15.211 9.223 -0.226 1.00 98.19 141 LYS A O 1
ATOM 1080 N N . GLU A 1 142 ? 13.958 9.757 -2.014 1.00 98.12 142 GLU A N 1
ATOM 1081 C CA . GLU A 1 142 ? 12.984 10.575 -1.275 1.00 98.12 142 GLU A CA 1
ATOM 1082 C C . GLU A 1 142 ? 12.317 9.765 -0.155 1.00 98.12 142 GLU A C 1
ATOM 1084 O O . GLU A 1 142 ? 12.248 10.194 1.000 1.00 98.12 142 GLU A O 1
ATOM 1089 N N . LYS A 1 143 ? 11.883 8.539 -0.464 1.00 98.38 143 LYS A N 1
ATOM 1090 C CA . LYS A 1 143 ? 11.255 7.667 0.532 1.00 98.38 143 LYS A CA 1
ATOM 1091 C C . LYS A 1 143 ? 12.229 7.183 1.601 1.00 98.38 143 LYS A C 1
ATOM 1093 O O . LYS A 1 143 ? 11.824 7.002 2.748 1.00 98.38 143 LYS A O 1
ATOM 1098 N N . MET A 1 144 ? 13.501 6.996 1.260 1.00 98.06 144 MET A N 1
ATOM 1099 C CA . MET A 1 144 ? 14.542 6.657 2.230 1.00 98.06 144 MET A CA 1
ATOM 1100 C C . MET A 1 144 ? 14.767 7.816 3.210 1.00 98.06 144 MET A C 1
ATOM 1102 O O . MET A 1 144 ? 14.854 7.597 4.417 1.00 98.06 144 MET A O 1
ATOM 1106 N N . GLU A 1 145 ? 14.791 9.060 2.725 1.00 98.00 145 GLU A N 1
ATOM 1107 C CA . GLU A 1 145 ? 14.852 10.252 3.581 1.00 98.00 145 GLU A CA 1
ATOM 1108 C C . GLU A 1 145 ? 13.620 10.354 4.495 1.00 98.00 145 GLU A C 1
ATOM 1110 O O . GLU A 1 145 ? 13.768 10.574 5.701 1.00 98.00 145 GLU A O 1
ATOM 1115 N N . ALA A 1 146 ? 12.422 10.091 3.961 1.00 97.75 146 ALA A N 1
ATOM 1116 C CA . ALA A 1 146 ? 11.193 10.039 4.749 1.00 97.75 146 ALA A CA 1
ATOM 1117 C C . ALA A 1 146 ? 11.253 8.965 5.852 1.00 97.75 146 ALA A C 1
ATOM 1119 O O . ALA A 1 146 ? 10.949 9.258 7.009 1.00 97.75 146 ALA A O 1
ATOM 1120 N N . ALA A 1 147 ? 11.708 7.746 5.535 1.00 97.88 147 ALA A N 1
ATOM 1121 C CA . ALA A 1 147 ? 11.880 6.669 6.513 1.00 97.88 147 ALA A CA 1
ATOM 1122 C C . ALA A 1 147 ? 12.898 7.039 7.606 1.00 97.88 147 ALA A C 1
ATOM 1124 O O . ALA A 1 147 ? 12.682 6.771 8.791 1.00 97.88 147 ALA A O 1
ATOM 1125 N N . ARG A 1 148 ? 14.002 7.702 7.236 1.00 97.56 148 ARG A N 1
ATOM 1126 C CA . ARG A 1 148 ? 15.043 8.151 8.176 1.00 97.56 148 ARG A CA 1
ATOM 1127 C C . ARG A 1 148 ? 14.557 9.232 9.129 1.00 97.56 148 ARG A C 1
ATOM 1129 O O . ARG A 1 148 ? 14.950 9.197 10.298 1.00 97.56 148 ARG A O 1
ATOM 1136 N N . ALA A 1 149 ? 13.699 10.133 8.655 1.00 97.94 149 ALA A N 1
ATOM 1137 C CA . ALA A 1 149 ? 13.112 11.207 9.451 1.00 97.94 149 ALA A CA 1
ATOM 1138 C C . ALA A 1 149 ? 12.132 10.706 10.528 1.00 97.94 149 ALA A C 1
ATOM 1140 O O . ALA A 1 149 ? 11.879 11.418 11.499 1.00 97.94 149 ALA A O 1
ATOM 1141 N N . VAL A 1 150 ? 11.595 9.486 10.397 1.00 97.94 150 VAL A N 1
ATOM 1142 C CA . VAL A 1 150 ? 10.726 8.893 11.421 1.00 97.94 150 VAL A CA 1
ATOM 1143 C C . VAL A 1 150 ? 11.533 8.583 12.681 1.00 97.94 150 VAL A C 1
ATOM 1145 O O . VAL A 1 150 ? 12.489 7.809 12.639 1.00 97.94 150 VAL A O 1
ATOM 1148 N N . ASP A 1 151 ? 11.127 9.155 13.813 1.00 98.25 151 ASP A N 1
ATOM 1149 C CA . ASP A 1 151 ? 11.674 8.849 15.137 1.00 98.25 151 ASP A CA 1
ATOM 1150 C C . ASP A 1 151 ? 10.910 7.674 15.785 1.00 98.25 151 ASP A C 1
ATOM 1152 O O . ASP A 1 151 ? 9.735 7.841 16.145 1.00 98.25 151 ASP A O 1
ATOM 1156 N N . PRO A 1 152 ? 11.542 6.493 15.957 1.00 97.56 152 PRO A N 1
ATOM 1157 C CA . PRO A 1 152 ? 10.896 5.325 16.553 1.00 97.56 152 PRO A CA 1
ATOM 1158 C C . PRO A 1 152 ? 10.452 5.524 18.007 1.00 97.56 152 PRO A C 1
ATOM 1160 O O . PRO A 1 152 ? 9.487 4.894 18.424 1.00 97.56 152 PRO A O 1
ATOM 1163 N N . SER A 1 153 ? 11.087 6.423 18.769 1.00 97.75 153 SER A N 1
ATOM 1164 C CA . SER A 1 153 ? 10.729 6.656 20.181 1.00 97.75 153 SER A CA 1
ATOM 1165 C C . SER A 1 153 ? 9.315 7.231 20.349 1.00 97.75 153 SER A C 1
ATOM 1167 O O . SER A 1 153 ? 8.665 7.063 21.377 1.00 97.75 153 SER A O 1
ATOM 1169 N N . THR A 1 154 ? 8.779 7.845 19.291 1.00 97.62 154 THR A N 1
ATOM 1170 C CA . THR A 1 154 ? 7.417 8.400 19.257 1.00 97.62 154 THR A CA 1
ATOM 1171 C C . THR A 1 154 ? 6.316 7.345 19.075 1.00 97.62 154 THR A C 1
ATOM 1173 O O . THR A 1 154 ? 5.153 7.713 18.873 1.00 97.62 154 THR A O 1
ATOM 1176 N N . PHE A 1 155 ? 6.667 6.053 19.077 1.00 98.06 155 PHE A N 1
ATOM 1177 C CA . PHE A 1 155 ? 5.738 4.926 18.939 1.00 98.06 155 PHE A CA 1
ATOM 1178 C C . PHE A 1 155 ? 5.388 4.239 20.266 1.00 98.06 155 PHE A C 1
ATOM 1180 O O . PHE A 1 155 ? 4.608 3.289 20.251 1.00 98.06 155 PHE A O 1
ATOM 1187 N N . GLU A 1 156 ? 5.895 4.743 21.396 1.00 97.44 156 GLU A N 1
ATOM 1188 C CA . GLU A 1 156 ? 5.531 4.291 22.747 1.00 97.44 156 GLU A CA 1
ATOM 1189 C C . GLU A 1 156 ? 5.678 2.762 22.899 1.00 97.44 156 GLU A C 1
ATOM 1191 O O . GLU A 1 156 ? 6.775 2.233 22.732 1.00 97.44 156 GLU A O 1
ATOM 1196 N N . GLU A 1 157 ? 4.601 2.019 23.173 1.00 97.38 157 GLU A N 1
ATOM 1197 C CA . GLU A 1 157 ? 4.658 0.560 23.335 1.00 97.38 157 GLU A CA 1
ATOM 1198 C C . GLU A 1 157 ? 5.066 -0.205 22.062 1.00 97.38 157 GLU A C 1
ATOM 1200 O O . GLU A 1 157 ? 5.410 -1.383 22.141 1.00 97.38 157 GLU A O 1
ATOM 1205 N N . PHE A 1 158 ? 5.046 0.455 20.899 1.00 98.44 158 PHE A N 1
ATOM 1206 C CA . PHE A 1 158 ? 5.482 -0.096 19.616 1.00 98.44 158 PHE A CA 1
ATOM 1207 C C . PHE A 1 158 ? 6.873 0.404 19.188 1.00 98.44 158 PHE A C 1
ATOM 1209 O O . PHE A 1 158 ? 7.235 0.261 18.021 1.00 98.44 158 PHE A O 1
ATOM 1216 N N . GLU A 1 159 ? 7.661 1.004 20.088 1.00 98.44 159 GLU A N 1
ATOM 1217 C CA . GLU A 1 159 ? 8.993 1.544 19.768 1.00 98.44 159 GLU A CA 1
ATOM 1218 C C . GLU A 1 159 ? 9.922 0.497 19.130 1.00 98.44 159 GLU A C 1
ATOM 1220 O O . GLU A 1 159 ? 10.527 0.763 18.092 1.00 98.44 159 GLU A O 1
ATOM 1225 N N . GLU A 1 160 ? 10.024 -0.699 19.714 1.00 98.44 160 GLU A N 1
ATOM 1226 C CA . GLU A 1 160 ? 10.898 -1.761 19.193 1.00 98.44 160 GLU A CA 1
ATOM 1227 C C . GLU A 1 160 ? 10.437 -2.257 17.814 1.00 98.44 160 GLU A C 1
ATOM 1229 O O . GLU A 1 160 ? 11.245 -2.387 16.896 1.00 98.44 160 GLU A O 1
ATOM 1234 N N . GLU A 1 161 ? 9.125 -2.426 17.617 1.00 98.31 161 GLU A N 1
ATOM 1235 C CA . GLU A 1 161 ? 8.556 -2.776 16.310 1.00 98.31 161 GLU A CA 1
ATOM 1236 C C . GLU A 1 161 ? 8.842 -1.684 15.265 1.00 98.31 161 GLU A C 1
ATOM 1238 O O . GLU A 1 161 ? 9.214 -1.985 14.129 1.00 98.31 161 GLU A O 1
ATOM 1243 N N . ALA A 1 162 ? 8.734 -0.409 15.651 1.00 98.50 162 ALA A N 1
ATOM 1244 C CA . ALA A 1 162 ? 9.052 0.722 14.788 1.00 98.50 162 ALA A CA 1
ATOM 1245 C C . ALA A 1 162 ? 10.545 0.778 14.426 1.00 98.50 162 ALA A C 1
ATOM 1247 O O . ALA A 1 162 ? 10.875 1.086 13.278 1.00 98.50 162 ALA A O 1
ATOM 1248 N N . LYS A 1 163 ? 11.452 0.467 15.365 1.00 98.50 163 LYS A N 1
ATOM 1249 C CA . LYS A 1 163 ? 12.901 0.379 15.105 1.00 98.50 163 LYS A CA 1
ATOM 1250 C C . LYS A 1 163 ? 13.205 -0.707 14.080 1.00 98.50 163 LYS A C 1
ATOM 1252 O O . LYS A 1 163 ? 13.849 -0.420 13.069 1.00 98.50 163 LYS A O 1
ATOM 1257 N N . ASP A 1 164 ? 12.699 -1.915 14.307 1.00 98.50 164 ASP A N 1
ATOM 1258 C CA . ASP A 1 164 ? 12.913 -3.054 13.415 1.00 98.50 164 ASP A CA 1
ATOM 1259 C C . ASP A 1 164 ? 12.346 -2.789 12.017 1.00 98.50 164 ASP A C 1
ATOM 1261 O O . ASP A 1 164 ? 13.003 -3.048 11.000 1.00 98.50 164 ASP A O 1
ATOM 1265 N N . LEU A 1 165 ? 11.135 -2.229 11.952 1.00 98.44 165 LEU A N 1
ATOM 1266 C CA . LEU A 1 165 ? 10.498 -1.873 10.691 1.00 98.44 165 LEU A CA 1
ATOM 1267 C C . LEU A 1 165 ? 11.283 -0.783 9.958 1.00 98.44 165 LEU A C 1
ATOM 1269 O O . LEU A 1 165 ? 11.518 -0.918 8.758 1.00 98.44 165 LEU A O 1
ATOM 1273 N N . LYS A 1 166 ? 11.744 0.258 10.662 1.00 98.38 166 LYS A N 1
ATOM 1274 C CA . LYS A 1 166 ? 12.561 1.330 10.081 1.00 98.38 166 LYS A CA 1
ATOM 1275 C C . LYS A 1 166 ? 13.848 0.783 9.469 1.00 98.38 166 LYS A C 1
ATOM 1277 O O . LYS A 1 166 ? 14.157 1.128 8.333 1.00 98.38 166 LYS A O 1
ATOM 1282 N N . VAL A 1 167 ? 14.571 -0.084 10.181 1.00 98.44 167 VAL A N 1
ATOM 1283 C CA . VAL A 1 167 ? 15.802 -0.711 9.667 1.00 98.44 167 VAL A CA 1
ATOM 1284 C C . VAL A 1 167 ? 15.511 -1.527 8.408 1.00 98.44 167 VAL A C 1
ATOM 1286 O O . VAL A 1 167 ? 16.230 -1.417 7.417 1.00 98.44 167 VAL A O 1
ATOM 1289 N N . ARG A 1 168 ? 14.430 -2.315 8.416 1.00 98.44 168 ARG A N 1
ATOM 1290 C CA . ARG A 1 168 ? 14.027 -3.122 7.258 1.00 98.44 168 ARG A CA 1
ATOM 1291 C C . ARG A 1 168 ? 13.666 -2.261 6.048 1.00 98.44 168 ARG A C 1
ATOM 1293 O O . ARG A 1 168 ? 14.091 -2.578 4.940 1.00 98.44 168 ARG A O 1
ATOM 1300 N N . VAL A 1 169 ? 12.884 -1.203 6.257 1.00 98.44 169 VAL A N 1
ATOM 1301 C CA . VAL A 1 169 ? 12.459 -0.281 5.196 1.00 98.44 169 VAL A CA 1
ATOM 1302 C C . VAL A 1 169 ? 13.660 0.475 4.626 1.00 98.44 169 VAL A C 1
ATOM 1304 O O . VAL A 1 169 ? 13.817 0.501 3.410 1.00 98.44 169 VAL A O 1
ATOM 1307 N N . ASP A 1 170 ? 14.542 1.016 5.473 1.00 98.06 170 ASP A N 1
ATOM 1308 C CA . ASP A 1 170 ? 15.758 1.717 5.031 1.00 98.06 170 ASP A CA 1
ATOM 1309 C C . ASP A 1 170 ? 16.671 0.793 4.210 1.00 98.06 170 ASP A C 1
ATOM 1311 O O . ASP A 1 170 ? 17.114 1.164 3.124 1.00 98.06 170 ASP A O 1
ATOM 1315 N N . TYR A 1 171 ? 16.871 -0.448 4.665 1.00 98.38 171 TYR A N 1
ATOM 1316 C CA . TYR A 1 171 ? 17.662 -1.439 3.936 1.00 98.38 171 TYR A CA 1
ATOM 1317 C C . TYR A 1 171 ? 17.066 -1.782 2.564 1.00 98.38 171 TYR A C 1
ATOM 1319 O O . TYR A 1 171 ? 17.780 -1.797 1.561 1.00 98.38 171 TYR A O 1
ATOM 1327 N N . ALA A 1 172 ? 15.756 -2.036 2.497 1.00 98.44 172 ALA A N 1
ATOM 1328 C CA . ALA A 1 172 ? 15.087 -2.373 1.243 1.00 98.44 172 ALA A CA 1
ATOM 1329 C C . ALA A 1 172 ? 15.081 -1.195 0.252 1.00 98.44 172 ALA A C 1
ATOM 1331 O O . ALA A 1 172 ? 15.333 -1.395 -0.937 1.00 98.44 172 ALA A O 1
ATOM 1332 N N . LEU A 1 173 ? 14.859 0.035 0.732 1.00 98.50 173 LEU A N 1
ATOM 1333 C CA . LEU A 1 173 ? 14.938 1.240 -0.099 1.00 98.50 173 LEU A CA 1
ATOM 1334 C C . LEU A 1 173 ? 16.362 1.502 -0.588 1.00 98.50 173 LEU A C 1
ATOM 1336 O O . LEU A 1 173 ? 16.531 1.880 -1.744 1.00 98.50 173 LEU A O 1
ATOM 1340 N N . SER A 1 174 ? 17.379 1.242 0.238 1.00 98.44 174 SER A N 1
ATOM 1341 C CA . SER A 1 174 ? 18.778 1.331 -0.189 1.00 98.44 174 SER A CA 1
ATOM 1342 C C . SER A 1 174 ? 19.081 0.361 -1.333 1.00 98.44 174 SER A C 1
ATOM 1344 O O . SER A 1 174 ? 19.670 0.767 -2.330 1.00 98.44 174 SER A O 1
ATOM 1346 N N . GLN A 1 175 ? 18.644 -0.900 -1.234 1.00 98.50 175 GLN A N 1
ATOM 1347 C CA . GLN A 1 175 ? 18.834 -1.868 -2.320 1.00 98.50 175 GLN A CA 1
ATOM 1348 C C . GLN A 1 175 ? 18.097 -1.457 -3.600 1.00 98.50 175 GLN A C 1
ATOM 1350 O O . GLN A 1 175 ? 18.640 -1.581 -4.699 1.00 98.50 175 GLN A O 1
ATOM 1355 N N . ALA A 1 176 ? 16.861 -0.966 -3.463 1.00 98.25 176 ALA A N 1
ATOM 1356 C CA . ALA A 1 176 ? 16.077 -0.485 -4.594 1.00 98.25 176 ALA A CA 1
ATOM 1357 C C . ALA A 1 176 ? 16.752 0.717 -5.270 1.00 98.25 176 ALA A C 1
ATOM 1359 O O . ALA A 1 176 ? 16.847 0.747 -6.494 1.00 98.25 176 ALA A O 1
ATOM 1360 N N . TYR A 1 177 ? 17.268 1.667 -4.485 1.00 98.50 177 TYR A N 1
ATOM 1361 C CA . TYR A 1 177 ? 18.006 2.826 -4.980 1.00 98.50 177 TYR A CA 1
ATOM 1362 C C . TYR A 1 177 ? 19.233 2.413 -5.798 1.00 98.50 177 TYR A C 1
ATOM 1364 O O . TYR A 1 177 ? 19.380 2.859 -6.937 1.00 98.50 177 TYR A O 1
ATOM 1372 N N . ASP A 1 178 ? 20.074 1.526 -5.262 1.00 98.38 178 ASP A N 1
ATOM 1373 C CA . ASP A 1 178 ? 21.285 1.062 -5.948 1.00 98.38 178 ASP A CA 1
ATOM 1374 C C . ASP A 1 178 ? 20.941 0.340 -7.260 1.00 98.38 178 ASP A C 1
ATOM 1376 O O . ASP A 1 178 ? 21.533 0.610 -8.309 1.00 98.38 178 ASP A O 1
ATOM 1380 N N . SER A 1 179 ? 19.932 -0.539 -7.227 1.00 98.25 179 SER A N 1
ATOM 1381 C CA . SER A 1 179 ? 19.473 -1.270 -8.411 1.00 98.25 179 SER A CA 1
ATOM 1382 C C . SER A 1 179 ? 18.891 -0.345 -9.482 1.00 98.25 179 SER A C 1
ATOM 1384 O O . SER A 1 179 ? 19.178 -0.530 -10.664 1.00 98.25 179 SER A O 1
ATOM 1386 N N . LEU A 1 180 ? 18.053 0.621 -9.100 1.00 98.38 180 LEU A N 1
ATOM 1387 C CA . LEU A 1 180 ? 17.415 1.545 -10.040 1.00 98.38 180 LEU A CA 1
ATOM 1388 C C . LEU A 1 180 ? 18.433 2.519 -10.631 1.00 98.38 180 LEU A C 1
ATOM 1390 O O . LEU A 1 180 ? 18.429 2.728 -11.839 1.00 98.38 180 LEU A O 1
ATOM 1394 N N . THR A 1 181 ? 19.369 3.013 -9.819 1.00 98.38 181 THR A N 1
ATOM 1395 C CA . THR A 1 181 ? 20.476 3.860 -10.288 1.00 98.38 181 THR A CA 1
ATOM 1396 C C . THR A 1 181 ? 21.314 3.135 -11.342 1.00 98.38 181 THR A C 1
ATOM 1398 O O . THR A 1 181 ? 21.636 3.706 -12.383 1.00 98.38 181 THR A O 1
ATOM 1401 N N . ALA A 1 182 ? 21.640 1.857 -11.116 1.00 98.25 182 ALA A N 1
ATOM 1402 C CA . ALA A 1 182 ? 22.384 1.062 -12.091 1.00 98.25 182 ALA A CA 1
ATOM 1403 C C . ALA A 1 182 ? 21.605 0.873 -13.406 1.00 98.25 182 ALA A C 1
ATOM 1405 O O . ALA A 1 182 ? 22.186 0.982 -14.487 1.00 98.25 182 ALA A O 1
ATOM 1406 N N . LEU A 1 183 ? 20.293 0.621 -13.334 1.00 97.88 183 LEU A N 1
ATOM 1407 C CA . LEU A 1 183 ? 19.437 0.487 -14.517 1.00 97.88 183 LEU A CA 1
ATOM 1408 C C . LEU A 1 183 ? 19.324 1.799 -15.303 1.00 97.88 183 LEU A C 1
ATOM 1410 O O . LEU A 1 183 ? 19.410 1.782 -16.529 1.00 97.88 183 LEU A O 1
ATOM 1414 N N . GLU A 1 184 ? 19.151 2.926 -14.618 1.00 97.88 184 GLU A N 1
ATOM 1415 C CA . GLU A 1 184 ? 19.074 4.252 -15.237 1.00 97.88 184 GLU A CA 1
ATOM 1416 C C . GLU A 1 184 ? 20.391 4.601 -15.947 1.00 97.88 184 GLU A C 1
ATOM 1418 O O . GLU A 1 184 ? 20.375 4.972 -17.120 1.00 97.88 184 GLU A O 1
ATOM 1423 N N . GLN A 1 185 ? 21.541 4.355 -15.309 1.00 97.44 185 GLN A N 1
ATOM 1424 C CA . GLN A 1 185 ? 22.859 4.544 -15.931 1.00 97.44 185 GLN A CA 1
ATOM 1425 C C . GLN A 1 185 ? 23.050 3.668 -17.176 1.00 97.44 185 GLN A C 1
ATOM 1427 O O . GLN A 1 185 ? 23.526 4.149 -18.205 1.00 97.44 185 GLN A O 1
ATOM 1432 N N . GLN A 1 186 ? 22.634 2.398 -17.122 1.00 97.38 186 GLN A N 1
ATOM 1433 C CA . GLN A 1 186 ? 22.679 1.503 -18.283 1.00 97.38 186 GLN A CA 1
ATOM 1434 C C . GLN A 1 186 ? 21.788 2.002 -19.427 1.00 97.38 186 GLN A C 1
ATOM 1436 O O . GLN A 1 186 ? 22.168 1.910 -20.596 1.00 97.38 186 GLN A O 1
ATOM 1441 N N . GLN A 1 187 ? 20.605 2.537 -19.118 1.00 96.69 187 GLN A N 1
ATOM 1442 C CA . GLN A 1 187 ? 19.707 3.099 -20.125 1.00 96.69 187 GLN A CA 1
ATOM 1443 C C . GLN A 1 187 ? 20.292 4.360 -20.765 1.00 96.69 187 GLN A C 1
ATOM 1445 O O . GLN A 1 187 ? 20.223 4.499 -21.988 1.00 96.69 187 GLN A O 1
ATOM 1450 N N . GLU A 1 188 ? 20.899 5.248 -19.977 1.00 97.19 188 GLU A N 1
ATOM 1451 C CA . GLU A 1 188 ? 21.583 6.439 -20.485 1.00 97.19 188 GLU A CA 1
ATOM 1452 C C . GLU A 1 188 ? 22.769 6.079 -21.385 1.00 97.19 188 GLU A C 1
ATOM 1454 O O . GLU A 1 188 ? 22.907 6.629 -22.481 1.00 97.19 188 GLU A O 1
ATOM 1459 N N . GLU A 1 189 ? 23.610 5.129 -20.971 1.00 97.12 189 GLU A N 1
ATOM 1460 C CA . GLU A 1 189 ? 24.735 4.654 -21.779 1.00 97.12 189 GLU A CA 1
ATOM 1461 C C . GLU A 1 189 ? 24.247 4.036 -23.094 1.00 97.12 189 GLU A C 1
ATOM 1463 O O . GLU A 1 189 ? 24.746 4.363 -24.172 1.00 97.12 189 GLU A O 1
ATOM 1468 N N . LEU A 1 190 ? 23.203 3.210 -23.036 1.00 96.38 190 LEU A N 1
ATOM 1469 C CA . LEU A 1 190 ? 22.610 2.590 -24.215 1.00 96.38 190 LEU A CA 1
ATOM 1470 C C . LEU A 1 190 ? 21.990 3.626 -25.167 1.00 96.38 190 LEU A C 1
ATOM 1472 O O . LEU A 1 190 ? 22.072 3.467 -26.388 1.00 96.38 190 LEU A O 1
ATOM 1476 N N . GLN A 1 191 ? 21.411 4.711 -24.647 1.00 97.06 191 GLN A N 1
ATOM 1477 C CA . GLN A 1 191 ? 20.961 5.838 -25.467 1.00 97.06 191 GLN A CA 1
ATOM 1478 C C . GLN A 1 191 ? 22.135 6.583 -26.114 1.00 97.06 191 GLN A C 1
ATOM 1480 O O . GLN A 1 191 ? 22.064 6.885 -27.308 1.00 97.06 191 GLN A O 1
ATOM 1485 N N . ARG A 1 192 ? 23.233 6.820 -25.382 1.00 97.31 192 ARG A N 1
ATOM 1486 C CA . ARG A 1 192 ? 24.452 7.434 -25.941 1.00 97.31 192 ARG A CA 1
ATOM 1487 C C . ARG A 1 192 ? 25.049 6.589 -27.063 1.00 97.31 192 ARG A C 1
ATOM 1489 O O . ARG A 1 192 ? 25.320 7.122 -28.135 1.00 97.31 192 ARG A O 1
ATOM 1496 N N . LEU A 1 193 ? 25.171 5.277 -26.861 1.00 96.69 193 LEU A N 1
ATOM 1497 C CA . LEU A 1 193 ? 25.685 4.350 -27.874 1.00 96.69 193 LEU A CA 1
ATOM 1498 C C . LEU A 1 193 ? 24.794 4.305 -29.121 1.00 96.69 193 LEU A C 1
ATOM 1500 O O . LEU A 1 193 ? 25.301 4.265 -30.240 1.00 96.69 193 LEU A O 1
ATOM 1504 N N . ARG A 1 194 ? 23.464 4.353 -28.958 1.00 95.50 194 ARG A N 1
ATOM 1505 C CA . ARG A 1 194 ? 22.527 4.441 -30.091 1.00 95.50 194 ARG A CA 1
ATOM 1506 C C . ARG A 1 194 ? 22.676 5.751 -30.862 1.00 95.50 194 ARG A C 1
ATOM 1508 O O . ARG A 1 194 ? 22.648 5.722 -32.091 1.00 95.50 194 ARG A O 1
ATOM 1515 N N . ALA A 1 195 ? 22.841 6.874 -30.165 1.00 96.75 195 ALA A N 1
ATOM 1516 C CA . ALA A 1 195 ? 23.070 8.169 -30.798 1.00 96.75 195 ALA A CA 1
ATOM 1517 C C . ALA A 1 195 ? 24.400 8.187 -31.568 1.00 96.75 195 ALA A C 1
ATOM 1519 O O . ALA A 1 195 ? 24.431 8.584 -32.731 1.00 96.75 195 ALA A O 1
ATOM 1520 N N . GLU A 1 196 ? 25.475 7.674 -30.966 1.00 96.31 196 GLU A N 1
ATOM 1521 C CA . GLU A 1 196 ? 26.783 7.576 -31.616 1.00 96.31 196 GLU A CA 1
ATOM 1522 C C . GLU A 1 196 ? 26.751 6.649 -32.841 1.00 96.31 196 GLU A C 1
ATOM 1524 O O . GLU A 1 196 ? 27.274 7.001 -33.898 1.00 96.31 196 GLU A O 1
ATOM 1529 N N . ALA A 1 197 ? 26.106 5.483 -32.737 1.00 95.81 197 ALA A N 1
ATOM 1530 C CA . ALA A 1 197 ? 25.950 4.563 -33.861 1.00 95.81 197 ALA A CA 1
ATOM 1531 C C . ALA A 1 197 ? 25.166 5.203 -35.019 1.00 95.81 197 ALA A C 1
ATOM 1533 O O . ALA A 1 197 ? 25.570 5.071 -36.174 1.00 95.81 197 ALA A O 1
ATOM 1534 N N . ALA A 1 198 ? 24.095 5.945 -34.716 1.00 95.38 198 ALA A N 1
ATOM 1535 C CA . ALA A 1 198 ? 23.330 6.678 -35.720 1.00 95.38 198 ALA A CA 1
ATOM 1536 C C . ALA A 1 198 ? 24.162 7.788 -36.387 1.00 95.38 198 ALA A C 1
ATOM 1538 O O . ALA A 1 198 ? 24.057 7.991 -37.596 1.00 95.38 198 ALA A O 1
ATOM 1539 N N . GLU A 1 199 ? 25.016 8.496 -35.640 1.00 96.06 199 GLU A N 1
ATOM 1540 C CA . GLU A 1 199 ? 25.934 9.481 -36.224 1.00 96.06 199 GLU A CA 1
ATOM 1541 C C . GLU A 1 199 ? 26.988 8.840 -37.129 1.00 96.06 199 GLU A C 1
ATOM 1543 O O . GLU A 1 199 ? 27.242 9.355 -38.219 1.00 96.06 199 GLU A O 1
ATOM 1548 N N . ARG A 1 200 ? 27.586 7.718 -36.709 1.00 94.44 200 ARG A N 1
ATOM 1549 C CA . ARG A 1 200 ? 28.549 6.973 -37.533 1.00 94.44 200 ARG A CA 1
ATOM 1550 C C . ARG A 1 200 ? 27.901 6.487 -38.821 1.00 94.44 200 ARG A C 1
ATOM 1552 O O . ARG A 1 200 ? 28.417 6.768 -39.892 1.00 94.44 200 ARG A O 1
ATOM 1559 N N . GLU A 1 201 ? 26.719 5.882 -38.734 1.00 95.62 201 GLU A N 1
ATOM 1560 C CA . GLU A 1 201 ? 25.987 5.426 -39.915 1.00 95.62 201 GLU A CA 1
ATOM 1561 C C . GLU A 1 201 ? 25.650 6.585 -40.866 1.00 95.62 201 GLU A C 1
ATOM 1563 O O . GLU A 1 201 ? 25.746 6.442 -42.085 1.00 95.62 201 GLU A O 1
ATOM 1568 N N . ARG A 1 202 ? 25.289 7.761 -40.335 1.00 94.94 202 ARG A N 1
ATOM 1569 C CA . ARG A 1 202 ? 25.087 8.957 -41.162 1.00 94.94 202 ARG A CA 1
ATOM 1570 C C . ARG A 1 202 ? 26.367 9.387 -41.874 1.00 94.94 202 ARG A C 1
ATOM 1572 O O . ARG A 1 202 ? 26.308 9.633 -43.075 1.00 94.94 202 ARG A O 1
ATOM 1579 N N . ARG A 1 203 ? 27.502 9.437 -41.170 1.00 94.69 203 ARG A N 1
ATOM 1580 C CA . ARG A 1 203 ? 28.805 9.782 -41.764 1.00 94.69 203 ARG A CA 1
ATOM 1581 C C . ARG A 1 203 ? 29.224 8.768 -42.825 1.00 94.69 203 ARG A C 1
ATOM 1583 O O . ARG A 1 203 ? 29.601 9.180 -43.914 1.00 94.69 203 ARG A O 1
ATOM 1590 N N . ASP A 1 204 ? 29.070 7.476 -42.553 1.00 94.94 204 ASP A N 1
ATOM 1591 C CA . ASP A 1 204 ? 29.407 6.403 -43.492 1.00 94.94 204 ASP A CA 1
ATOM 1592 C C . ASP A 1 204 ? 28.526 6.467 -44.748 1.00 94.94 204 ASP A C 1
ATOM 1594 O O . ASP A 1 204 ? 29.016 6.306 -45.865 1.00 94.94 204 ASP A O 1
ATOM 1598 N N . ARG A 1 205 ? 27.225 6.759 -44.598 1.00 94.81 205 ARG A N 1
ATOM 1599 C CA . ARG A 1 205 ? 26.314 6.976 -45.735 1.00 94.81 205 ARG A CA 1
ATOM 1600 C C . ARG A 1 205 ? 26.701 8.215 -46.542 1.00 94.81 205 ARG A C 1
ATOM 1602 O O . ARG A 1 205 ? 26.705 8.154 -47.769 1.00 94.81 205 ARG A O 1
ATOM 1609 N N . GLU A 1 206 ? 27.015 9.329 -45.884 1.00 94.81 206 GLU A N 1
ATOM 1610 C CA . GLU A 1 206 ? 27.454 10.566 -46.541 1.00 94.81 206 GLU A CA 1
ATOM 1611 C C . GLU A 1 206 ? 28.790 10.367 -47.280 1.00 94.81 206 GLU A C 1
ATOM 1613 O O . GLU A 1 206 ? 28.931 10.791 -48.428 1.00 94.81 206 GLU A O 1
ATOM 1618 N N . GLU A 1 207 ? 29.745 9.654 -46.679 1.00 94.06 207 GLU A N 1
ATOM 1619 C CA . GLU A 1 207 ? 31.021 9.316 -47.308 1.00 94.06 207 GLU A CA 1
ATOM 1620 C C . GLU A 1 207 ? 30.847 8.337 -48.474 1.00 94.06 207 GLU A C 1
ATOM 1622 O O . GLU A 1 207 ? 31.407 8.570 -49.545 1.00 94.06 207 GLU A O 1
ATOM 1627 N N . ALA A 1 208 ? 30.023 7.297 -48.327 1.00 93.88 208 ALA A N 1
ATOM 1628 C CA . ALA A 1 208 ? 29.714 6.372 -49.414 1.00 93.88 208 ALA A CA 1
ATOM 1629 C C . ALA A 1 208 ? 29.061 7.092 -50.603 1.00 93.88 208 ALA A C 1
ATOM 1631 O O . ALA A 1 208 ? 29.410 6.824 -51.752 1.00 93.88 208 ALA A O 1
ATOM 1632 N N . LEU A 1 209 ? 28.158 8.044 -50.342 1.00 92.94 209 LEU A N 1
ATOM 1633 C CA . LEU A 1 209 ? 27.568 8.891 -51.381 1.00 92.94 209 LEU A CA 1
ATOM 1634 C C . LEU A 1 209 ? 28.606 9.810 -52.034 1.00 92.94 209 LEU A C 1
ATOM 1636 O O . LEU A 1 209 ? 28.565 9.984 -53.252 1.00 92.94 209 LEU A O 1
ATOM 1640 N N . ARG A 1 210 ? 29.550 10.367 -51.264 1.00 94.88 210 ARG A N 1
ATOM 1641 C CA . ARG A 1 210 ? 30.653 11.175 -51.807 1.00 94.88 210 ARG A CA 1
ATOM 1642 C C . ARG A 1 210 ? 31.553 10.339 -52.716 1.00 94.88 210 ARG A C 1
ATOM 1644 O O . ARG A 1 210 ? 31.779 10.733 -53.854 1.00 94.88 210 ARG A O 1
ATOM 1651 N N . VAL A 1 211 ? 32.010 9.176 -52.249 1.00 93.31 211 VAL A N 1
ATOM 1652 C CA . VAL A 1 211 ? 32.876 8.265 -53.017 1.00 93.31 211 VAL A CA 1
ATOM 1653 C C . VAL A 1 211 ? 32.159 7.741 -54.264 1.00 93.31 211 VAL A C 1
ATOM 1655 O O . VAL A 1 211 ? 32.746 7.718 -55.345 1.00 93.31 211 VAL A O 1
ATOM 1658 N N . ASP A 1 212 ? 30.881 7.360 -54.161 1.00 90.81 212 ASP A N 1
ATOM 1659 C CA . ASP A 1 212 ? 30.100 6.941 -55.330 1.00 90.81 212 ASP A CA 1
ATOM 1660 C C . ASP A 1 212 ? 29.885 8.104 -56.311 1.00 90.81 212 ASP A C 1
ATOM 1662 O O . ASP A 1 212 ? 29.978 7.914 -57.524 1.00 90.81 212 ASP A O 1
ATOM 1666 N N . GLY A 1 213 ? 29.669 9.322 -55.805 1.00 92.25 213 GLY A N 1
ATOM 1667 C CA . GLY A 1 213 ? 29.592 10.543 -56.605 1.00 92.25 213 GLY A CA 1
ATOM 1668 C C . GLY A 1 213 ? 30.888 10.837 -57.365 1.00 92.25 213 GLY A C 1
ATOM 1669 O O . GLY A 1 213 ? 30.849 11.053 -58.577 1.00 92.25 213 GLY A O 1
ATOM 1670 N N . GLU A 1 214 ? 32.037 10.778 -56.688 1.00 92.44 214 GLU A N 1
ATOM 1671 C CA . GLU A 1 214 ? 33.368 10.944 -57.286 1.00 92.44 214 GLU A CA 1
ATOM 1672 C C . GLU A 1 214 ? 33.655 9.862 -58.332 1.00 92.44 214 GLU A C 1
ATOM 1674 O O . GLU A 1 214 ? 34.105 10.174 -59.436 1.00 92.44 214 GLU A O 1
ATOM 1679 N N . ARG A 1 215 ? 33.321 8.597 -58.040 1.00 91.38 215 ARG A N 1
ATOM 1680 C CA . ARG A 1 215 ? 33.464 7.491 -58.994 1.00 91.38 215 ARG A CA 1
ATOM 1681 C C . ARG A 1 215 ? 32.612 7.711 -60.240 1.00 91.38 215 ARG A C 1
ATOM 1683 O O . ARG A 1 215 ? 33.126 7.596 -61.349 1.00 91.38 215 ARG A O 1
ATOM 1690 N N . ARG A 1 216 ? 31.333 8.069 -60.084 1.00 90.31 216 ARG A N 1
ATOM 1691 C CA . ARG A 1 216 ? 30.444 8.360 -61.222 1.00 90.31 216 ARG A CA 1
ATOM 1692 C C . ARG A 1 216 ? 30.956 9.540 -62.045 1.00 90.31 216 ARG A C 1
ATOM 1694 O O . ARG A 1 216 ? 30.895 9.482 -63.270 1.00 90.31 216 ARG A O 1
ATOM 1701 N N . ALA A 1 217 ? 31.475 10.587 -61.403 1.00 90.50 217 ALA A N 1
ATOM 1702 C CA . ALA A 1 217 ? 32.070 11.726 -62.098 1.00 90.50 217 ALA A CA 1
ATOM 1703 C C . ALA A 1 217 ? 33.337 11.323 -62.877 1.00 90.50 217 ALA A C 1
ATOM 1705 O O . ALA A 1 217 ? 33.479 11.686 -64.045 1.00 90.50 217 ALA A O 1
ATOM 1706 N N . ALA A 1 218 ? 34.219 10.517 -62.277 1.00 90.44 218 ALA A N 1
ATOM 1707 C CA . ALA A 1 218 ? 35.416 9.994 -62.933 1.00 90.44 218 ALA A CA 1
ATOM 1708 C C . ALA A 1 218 ? 35.073 9.070 -64.114 1.00 90.44 218 ALA A C 1
ATOM 1710 O O . ALA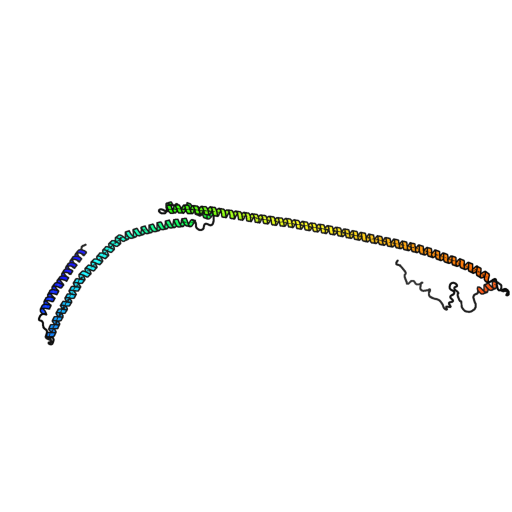 A 1 218 ? 35.658 9.202 -65.187 1.00 90.44 218 ALA A O 1
ATOM 1711 N N . GLU A 1 219 ? 34.087 8.182 -63.959 1.00 91.25 219 GLU A N 1
ATOM 1712 C CA . GLU A 1 219 ? 33.587 7.329 -65.041 1.00 91.25 219 GLU A CA 1
ATOM 1713 C C . GLU A 1 219 ? 32.979 8.150 -66.183 1.00 91.25 219 GLU A C 1
ATOM 1715 O O . GLU A 1 219 ? 33.219 7.850 -67.354 1.00 91.25 219 GLU A O 1
ATOM 1720 N N . GLN A 1 220 ? 32.213 9.201 -65.874 1.00 91.25 220 GLN A N 1
ATOM 1721 C CA . GLN A 1 220 ? 31.670 10.107 -66.888 1.00 91.25 220 GLN A CA 1
ATOM 1722 C C . GLN A 1 220 ? 32.781 10.842 -67.639 1.00 91.25 220 GLN A C 1
ATOM 1724 O O . GLN A 1 220 ? 32.740 10.888 -68.868 1.00 91.25 220 GLN A O 1
ATOM 1729 N N . LEU A 1 221 ? 33.791 11.358 -66.935 1.00 90.62 221 LEU A N 1
ATOM 1730 C CA . LEU A 1 221 ? 34.937 12.016 -67.559 1.00 90.62 221 LEU A CA 1
ATOM 1731 C C . LEU A 1 221 ? 35.744 11.037 -68.423 1.00 90.62 221 LEU A C 1
ATOM 1733 O O . LEU A 1 221 ? 36.098 11.368 -69.551 1.00 90.62 221 LEU A O 1
ATOM 1737 N N . ALA A 1 222 ? 35.983 9.814 -67.946 1.00 90.50 222 ALA A N 1
ATOM 1738 C CA . ALA A 1 222 ? 36.671 8.776 -68.711 1.00 90.50 222 ALA A CA 1
ATOM 1739 C C . ALA A 1 222 ? 35.891 8.397 -69.980 1.00 90.50 222 ALA A C 1
ATOM 1741 O O . ALA A 1 222 ? 36.480 8.282 -71.052 1.00 90.50 222 ALA A O 1
ATOM 1742 N N . ARG A 1 223 ? 34.558 8.274 -69.895 1.00 91.19 223 ARG A N 1
ATOM 1743 C CA . ARG A 1 223 ? 33.693 8.054 -71.068 1.00 91.19 223 ARG A CA 1
ATOM 1744 C C . ARG A 1 223 ? 33.740 9.223 -72.045 1.00 91.19 223 ARG A C 1
ATOM 1746 O O . ARG A 1 223 ? 33.762 8.986 -73.247 1.00 91.19 223 ARG A O 1
ATOM 1753 N N . GLN A 1 224 ? 33.766 10.463 -71.555 1.00 89.75 224 GLN A N 1
ATOM 1754 C CA . GLN A 1 224 ? 33.910 11.647 -72.407 1.00 89.75 224 GLN A CA 1
ATOM 1755 C C . GLN A 1 224 ? 35.266 11.656 -73.117 1.00 89.75 224 GLN A C 1
ATOM 1757 O O . GLN A 1 224 ? 35.304 11.805 -74.334 1.00 89.75 224 GLN A O 1
ATOM 1762 N N . GLN A 1 225 ? 36.359 11.408 -72.393 1.00 90.12 225 GLN A N 1
ATOM 1763 C CA . GLN A 1 225 ? 37.699 11.322 -72.976 1.00 90.12 225 GLN A CA 1
ATOM 1764 C C . GLN A 1 225 ? 37.812 10.180 -73.989 1.00 90.12 225 GLN A C 1
ATOM 1766 O O . GLN A 1 225 ? 38.404 10.367 -75.049 1.00 90.12 225 GLN A O 1
ATOM 1771 N N . GLN A 1 226 ? 37.234 9.011 -73.699 1.00 89.69 226 GLN A N 1
ATOM 1772 C CA . GLN A 1 226 ? 37.216 7.894 -74.640 1.00 89.69 226 GLN A CA 1
ATOM 1773 C C . GLN A 1 226 ? 36.405 8.249 -75.888 1.00 89.69 226 GLN A C 1
ATOM 1775 O O . GLN A 1 226 ? 36.900 8.081 -76.994 1.00 89.69 226 GLN A O 1
ATOM 1780 N N . ALA A 1 227 ? 35.217 8.836 -75.729 1.00 89.88 227 ALA A N 1
ATOM 1781 C CA . ALA A 1 227 ? 34.408 9.284 -76.858 1.00 89.88 227 ALA A CA 1
ATOM 1782 C C . ALA A 1 227 ? 35.115 10.361 -77.700 1.00 89.88 227 ALA A C 1
ATOM 1784 O O . ALA A 1 227 ? 34.951 10.394 -78.919 1.00 89.88 227 ALA A O 1
ATOM 1785 N N . GLU A 1 228 ? 35.906 11.245 -77.088 1.00 87.81 228 GLU A N 1
ATOM 1786 C CA . GLU A 1 228 ? 36.744 12.200 -77.818 1.00 87.81 228 GLU A CA 1
ATOM 1787 C C . GLU A 1 228 ? 37.890 11.514 -78.562 1.00 87.81 228 GLU A C 1
ATOM 1789 O O . GLU A 1 228 ? 38.092 11.807 -79.740 1.00 87.81 228 GLU A O 1
ATOM 1794 N N . ARG A 1 229 ? 38.593 10.568 -77.928 1.00 85.25 229 ARG A N 1
ATOM 1795 C CA . ARG A 1 229 ? 39.640 9.766 -78.582 1.00 85.25 229 ARG A CA 1
ATOM 1796 C C . ARG A 1 229 ? 39.082 8.992 -79.768 1.00 85.25 229 ARG A C 1
ATOM 1798 O O . ARG A 1 229 ? 39.633 9.103 -80.856 1.00 85.25 229 ARG A O 1
ATOM 1805 N N . ASP A 1 230 ? 37.952 8.316 -79.590 1.00 87.19 230 ASP A N 1
ATOM 1806 C CA . ASP A 1 230 ? 37.277 7.568 -80.649 1.00 87.19 230 ASP A CA 1
ATOM 1807 C C . ASP A 1 230 ? 36.841 8.504 -81.793 1.00 87.19 230 ASP A C 1
ATOM 1809 O O . ASP A 1 230 ? 36.940 8.147 -82.965 1.00 87.19 230 ASP A O 1
ATOM 1813 N N . ARG A 1 231 ? 36.407 9.740 -81.491 1.00 88.69 231 ARG A N 1
ATOM 1814 C CA . ARG A 1 231 ? 36.087 10.759 -82.512 1.00 88.69 231 ARG A CA 1
ATOM 1815 C C . ARG A 1 231 ? 37.319 11.234 -83.279 1.00 88.69 231 ARG A C 1
ATOM 1817 O O . ARG A 1 231 ? 37.220 11.441 -84.488 1.00 88.69 231 ARG A O 1
ATOM 1824 N N . VAL A 1 232 ? 38.445 11.456 -82.602 1.00 87.44 232 VAL A N 1
ATOM 1825 C CA . VAL A 1 232 ? 39.711 11.839 -83.251 1.00 87.44 232 VAL A CA 1
ATOM 1826 C C . VAL A 1 232 ? 40.212 10.678 -84.107 1.00 87.44 232 VAL A C 1
ATOM 1828 O O . VAL A 1 232 ? 40.483 10.881 -85.286 1.00 87.44 232 VAL A O 1
ATOM 1831 N N . GLU A 1 233 ? 40.233 9.459 -83.574 1.00 87.12 233 GLU A N 1
ATOM 1832 C CA . GLU A 1 233 ? 40.670 8.272 -84.306 1.00 87.12 233 GLU A CA 1
ATOM 1833 C C . GLU A 1 233 ? 39.767 7.986 -85.514 1.00 87.12 233 GLU A C 1
ATOM 1835 O O . GLU A 1 233 ? 40.266 7.708 -86.601 1.00 87.12 233 GLU A O 1
ATOM 1840 N N . ALA A 1 234 ? 38.445 8.131 -85.380 1.00 86.31 234 ALA A N 1
ATOM 1841 C CA . ALA A 1 234 ? 37.522 8.010 -86.507 1.00 86.31 234 ALA A CA 1
ATOM 1842 C C . ALA A 1 234 ? 37.796 9.063 -87.594 1.00 86.31 234 ALA A C 1
ATOM 1844 O O . ALA A 1 234 ? 37.737 8.743 -88.781 1.00 86.31 234 ALA A O 1
ATOM 1845 N N . ARG A 1 235 ? 38.135 10.305 -87.214 1.00 86.19 235 ARG A N 1
ATOM 1846 C CA . ARG A 1 235 ? 38.535 11.355 -88.168 1.00 86.19 235 ARG A CA 1
ATOM 1847 C C . ARG A 1 235 ? 39.867 11.037 -88.842 1.00 86.19 235 ARG A C 1
ATOM 1849 O O . ARG A 1 235 ? 39.984 11.252 -90.044 1.00 86.19 235 ARG A O 1
ATOM 1856 N N . GLU A 1 236 ? 40.846 10.516 -88.106 1.00 85.19 236 GLU A N 1
ATOM 1857 C CA . GLU A 1 236 ? 42.135 10.106 -88.670 1.00 85.19 236 GLU A CA 1
ATOM 1858 C C . GLU A 1 236 ? 41.993 8.919 -89.620 1.00 85.19 236 GLU A C 1
ATOM 1860 O O . GLU A 1 236 ? 42.540 8.961 -90.718 1.00 85.19 236 GLU A O 1
ATOM 1865 N N . ARG A 1 237 ? 41.226 7.889 -89.242 1.00 83.12 237 ARG A N 1
ATOM 1866 C CA . ARG A 1 237 ? 40.907 6.752 -90.117 1.00 83.12 237 ARG A CA 1
ATOM 1867 C C . ARG A 1 237 ? 40.199 7.233 -91.376 1.00 83.12 237 ARG A C 1
ATOM 1869 O O . ARG A 1 237 ? 40.660 6.943 -92.467 1.00 83.12 237 ARG A O 1
ATOM 1876 N N . GLN A 1 238 ? 39.182 8.086 -91.240 1.00 83.69 238 GLN A N 1
ATOM 1877 C CA . GLN A 1 238 ? 38.489 8.656 -92.395 1.00 83.69 238 GLN A CA 1
ATOM 1878 C C . GLN A 1 238 ? 39.418 9.499 -93.289 1.00 83.69 238 GLN A C 1
ATOM 1880 O O . GLN A 1 238 ? 39.254 9.505 -94.508 1.00 83.69 238 GLN A O 1
ATOM 1885 N N . ALA A 1 239 ? 40.389 10.215 -92.716 1.00 82.06 239 ALA A N 1
ATOM 1886 C CA . ALA A 1 239 ? 41.386 10.956 -93.485 1.00 82.06 239 ALA A CA 1
ATOM 1887 C C . ALA A 1 239 ? 42.378 10.024 -94.201 1.00 82.06 239 ALA A C 1
ATOM 1889 O O . ALA A 1 239 ? 42.689 10.267 -95.366 1.00 82.06 239 ALA A O 1
ATOM 1890 N N . ARG A 1 240 ? 42.833 8.950 -93.541 1.00 82.69 240 ARG A N 1
ATOM 1891 C CA . ARG A 1 240 ? 43.704 7.922 -94.134 1.00 82.69 240 ARG A CA 1
ATOM 1892 C C . ARG A 1 240 ? 42.999 7.166 -95.248 1.00 82.69 240 ARG A C 1
ATOM 1894 O O . ARG A 1 240 ? 43.555 7.082 -96.331 1.00 82.69 240 ARG A O 1
ATOM 1901 N N . ASP A 1 241 ? 41.766 6.723 -95.027 1.00 80.88 241 ASP A N 1
ATOM 1902 C CA . ASP A 1 241 ? 40.967 6.026 -96.037 1.00 80.88 241 ASP A CA 1
ATOM 1903 C C . ASP A 1 241 ? 40.768 6.914 -97.274 1.00 80.88 241 ASP A C 1
ATOM 1905 O O . ASP A 1 241 ? 40.961 6.467 -98.400 1.00 80.88 241 ASP A O 1
ATOM 1909 N N . ARG A 1 242 ? 40.481 8.214 -97.088 1.00 80.69 242 ARG A N 1
ATOM 1910 C CA . ARG A 1 242 ? 40.400 9.177 -98.204 1.00 80.69 242 ARG A CA 1
ATOM 1911 C C . ARG A 1 242 ? 41.738 9.380 -98.917 1.00 80.69 242 ARG A C 1
ATOM 1913 O O . ARG A 1 242 ? 41.741 9.537 -100.136 1.00 80.69 242 ARG A O 1
ATOM 1920 N N . ALA A 1 243 ? 42.851 9.404 -98.185 1.00 79.62 243 ALA A N 1
ATOM 1921 C CA . ALA A 1 243 ? 44.185 9.530 -98.767 1.00 79.62 243 ALA A CA 1
ATOM 1922 C C . ALA A 1 243 ? 44.585 8.265 -99.545 1.00 79.62 243 ALA A C 1
ATOM 1924 O O . ALA A 1 243 ? 45.062 8.375 -100.670 1.00 79.62 243 ALA A O 1
ATOM 1925 N N . GLU A 1 244 ? 44.318 7.075 -99.004 1.00 81.75 244 GLU A N 1
ATOM 1926 C CA . GLU A 1 244 ? 44.545 5.798 -99.685 1.00 81.75 244 GLU A CA 1
ATOM 1927 C C . GLU A 1 244 ? 43.646 5.642 -100.915 1.00 81.75 244 GLU A C 1
ATOM 1929 O O . GLU A 1 244 ? 44.101 5.168 -101.955 1.00 81.75 244 GLU A O 1
ATOM 1934 N N . GLU A 1 245 ? 42.377 6.052 -100.843 1.00 80.12 245 GLU A N 1
ATOM 1935 C CA . GLU A 1 245 ? 41.490 6.072 -102.007 1.00 80.12 245 GLU A CA 1
ATOM 1936 C C . GLU A 1 245 ? 41.984 7.043 -103.084 1.00 80.12 245 GLU A C 1
ATOM 1938 O O . GLU A 1 245 ? 41.946 6.701 -104.269 1.00 80.12 245 GLU A O 1
ATOM 1943 N N . ALA A 1 246 ? 42.470 8.229 -102.702 1.00 79.44 246 ALA A N 1
ATOM 1944 C CA . ALA A 1 246 ? 43.072 9.180 -103.633 1.00 79.44 246 ALA A CA 1
ATOM 1945 C C . ALA A 1 246 ? 44.342 8.602 -104.280 1.00 79.44 246 ALA A C 1
ATOM 1947 O O . ALA A 1 246 ? 44.461 8.626 -105.503 1.00 79.44 246 ALA A O 1
ATOM 1948 N N . GLU A 1 247 ? 45.228 7.983 -103.497 1.00 79.62 247 GLU A N 1
ATOM 1949 C CA . GLU A 1 247 ? 46.446 7.350 -104.008 1.00 79.62 247 GLU A CA 1
ATOM 1950 C C . GLU A 1 247 ? 46.127 6.160 -104.927 1.00 79.62 247 GLU A C 1
ATOM 1952 O O . GLU A 1 247 ? 46.732 6.001 -105.987 1.00 79.62 247 GLU A O 1
ATOM 1957 N N . ARG A 1 248 ? 45.134 5.329 -104.583 1.00 79.19 248 ARG A N 1
ATOM 1958 C CA . ARG A 1 248 ? 44.664 4.247 -105.464 1.00 79.19 248 ARG A CA 1
ATOM 1959 C C . ARG A 1 248 ? 44.104 4.800 -106.770 1.00 79.19 248 ARG A C 1
ATOM 1961 O O . ARG A 1 248 ? 44.381 4.224 -107.820 1.00 79.19 248 ARG A O 1
ATOM 1968 N N . ARG A 1 249 ? 43.352 5.905 -106.733 1.00 78.88 249 ARG A N 1
ATOM 1969 C CA . ARG A 1 249 ? 42.848 6.573 -107.945 1.00 78.88 249 ARG A CA 1
ATOM 1970 C C . ARG A 1 249 ? 43.984 7.123 -108.800 1.00 78.88 249 ARG A C 1
ATOM 1972 O O . ARG A 1 249 ? 43.951 6.921 -110.009 1.00 78.88 249 ARG A O 1
ATOM 1979 N N . GLU A 1 250 ? 44.999 7.737 -108.201 1.00 75.69 250 GLU A N 1
ATOM 1980 C CA . GLU A 1 250 ? 46.182 8.214 -108.927 1.00 75.69 250 GLU A CA 1
ATOM 1981 C C . GLU A 1 250 ? 46.990 7.062 -109.534 1.00 75.69 250 GLU A C 1
ATOM 1983 O O . GLU A 1 250 ? 47.359 7.127 -110.704 1.00 75.69 250 GLU A O 1
ATOM 1988 N N . ARG A 1 251 ? 47.204 5.964 -108.797 1.00 77.44 251 ARG A N 1
ATOM 1989 C CA . ARG A 1 251 ? 47.878 4.762 -109.320 1.00 77.44 251 ARG A CA 1
ATOM 1990 C C . ARG A 1 251 ? 47.101 4.125 -110.469 1.00 77.44 251 ARG A C 1
ATOM 1992 O O . ARG A 1 251 ? 47.711 3.733 -111.460 1.00 77.44 251 ARG A O 1
ATOM 1999 N N . LEU A 1 252 ? 45.775 4.036 -110.359 1.00 76.44 252 LEU A N 1
ATOM 2000 C CA . LEU A 1 252 ? 44.919 3.536 -111.436 1.00 76.44 252 LEU A CA 1
ATOM 2001 C C . LEU A 1 252 ? 44.956 4.466 -112.656 1.00 76.44 252 LEU A C 1
ATOM 2003 O O . LEU A 1 252 ? 45.085 3.981 -113.775 1.00 76.44 252 LEU A O 1
ATOM 2007 N N . ALA A 1 253 ? 44.920 5.786 -112.458 1.00 77.00 253 ALA A N 1
ATOM 2008 C CA . ALA A 1 253 ? 45.047 6.757 -113.544 1.00 77.00 253 ALA A CA 1
ATOM 2009 C C . ALA A 1 253 ? 46.426 6.684 -114.224 1.00 77.00 253 ALA A C 1
ATOM 2011 O O . ALA A 1 253 ? 46.511 6.702 -115.450 1.00 77.00 253 ALA A O 1
ATOM 2012 N N . ALA A 1 254 ? 47.504 6.524 -113.452 1.00 74.81 254 ALA A N 1
ATOM 2013 C CA . ALA A 1 254 ? 48.857 6.349 -113.972 1.00 74.81 254 ALA A CA 1
ATOM 2014 C C . ALA A 1 254 ? 49.019 5.024 -114.735 1.00 74.81 254 ALA A C 1
ATOM 2016 O O . ALA A 1 254 ? 49.654 5.000 -115.788 1.00 74.81 254 ALA A O 1
ATOM 2017 N N . GLN A 1 255 ? 48.411 3.934 -114.251 1.00 71.00 255 GLN A N 1
ATOM 2018 C CA . GLN A 1 255 ? 48.367 2.659 -114.972 1.00 71.00 255 GLN A CA 1
ATOM 2019 C C . GLN A 1 255 ? 47.602 2.785 -116.291 1.00 71.00 255 GLN A C 1
ATOM 2021 O O . GLN A 1 255 ? 48.089 2.310 -117.312 1.00 71.00 255 GLN A O 1
ATOM 2026 N N . GLN A 1 256 ? 46.455 3.469 -116.296 1.00 74.44 256 GLN A N 1
ATOM 2027 C CA . GLN A 1 256 ? 45.688 3.716 -117.519 1.00 74.44 256 GLN A CA 1
ATOM 2028 C C . GLN A 1 256 ? 46.467 4.574 -118.521 1.00 74.44 256 GLN A C 1
ATOM 2030 O O . GLN A 1 256 ? 46.473 4.258 -119.707 1.00 74.44 256 GLN A O 1
ATOM 2035 N N . LEU A 1 257 ? 47.187 5.603 -118.061 1.00 72.75 257 LEU A N 1
ATOM 2036 C CA . LEU A 1 257 ? 48.053 6.414 -118.922 1.00 72.75 257 LEU A CA 1
ATOM 2037 C C . LEU A 1 257 ? 49.219 5.601 -119.495 1.00 72.75 257 LEU A C 1
ATOM 2039 O O . LEU A 1 257 ? 49.507 5.697 -120.685 1.00 72.75 257 LEU A O 1
ATOM 2043 N N . ALA A 1 258 ? 49.873 4.776 -118.674 1.00 72.12 258 ALA A N 1
ATOM 2044 C CA . ALA A 1 258 ? 50.960 3.911 -119.122 1.00 72.12 258 ALA A CA 1
ATOM 2045 C C . ALA A 1 258 ? 50.468 2.852 -120.122 1.00 72.12 258 ALA A C 1
ATOM 2047 O O . ALA A 1 258 ? 51.140 2.566 -121.111 1.00 72.12 258 ALA A O 1
ATOM 2048 N N . GLU A 1 259 ? 49.278 2.291 -119.907 1.00 73.44 259 GLU A N 1
ATOM 2049 C CA . GLU A 1 259 ? 48.673 1.325 -120.819 1.00 73.44 259 GLU A CA 1
ATOM 2050 C C . GLU A 1 259 ? 48.186 1.984 -122.119 1.00 73.44 259 GLU A C 1
ATOM 2052 O O . GLU A 1 259 ? 48.321 1.387 -123.186 1.00 73.44 259 GLU A O 1
ATOM 2057 N N . ALA A 1 260 ? 47.679 3.219 -122.065 1.00 71.88 260 ALA A N 1
ATOM 2058 C CA . ALA A 1 260 ? 47.370 4.020 -123.248 1.00 71.88 260 ALA A CA 1
ATOM 2059 C C . ALA A 1 260 ? 48.643 4.327 -124.055 1.00 71.88 260 ALA A C 1
ATOM 2061 O O . ALA A 1 260 ? 48.664 4.120 -125.264 1.00 71.88 260 ALA A O 1
ATOM 2062 N N . GLN A 1 261 ? 49.741 4.698 -123.389 1.00 74.19 261 GLN A N 1
ATOM 2063 C CA . GLN A 1 261 ? 51.043 4.901 -124.035 1.00 74.19 261 GLN A CA 1
ATOM 2064 C C . GLN A 1 261 ? 51.597 3.607 -124.643 1.00 74.19 261 GLN A C 1
ATOM 2066 O O . GLN A 1 261 ? 52.131 3.626 -125.749 1.00 74.19 261 GLN A O 1
ATOM 2071 N N . GLN A 1 262 ? 51.448 2.462 -123.969 1.00 72.69 262 GLN A N 1
ATOM 2072 C CA . GLN A 1 262 ? 51.834 1.170 -124.540 1.00 72.69 262 GLN A CA 1
ATOM 2073 C C . GLN A 1 262 ? 50.953 0.763 -125.721 1.00 72.69 262 GLN A C 1
ATOM 2075 O O . GLN A 1 262 ? 51.453 0.149 -126.663 1.00 72.69 262 GLN A O 1
ATOM 2080 N N . ARG A 1 263 ? 49.654 1.075 -125.685 1.00 69.06 263 ARG A N 1
ATOM 2081 C CA . ARG A 1 263 ? 48.744 0.872 -126.819 1.00 69.06 263 ARG A CA 1
ATOM 2082 C C . ARG A 1 263 ? 49.123 1.764 -127.993 1.00 69.06 263 ARG A C 1
ATOM 2084 O O . ARG A 1 263 ? 49.166 1.274 -129.112 1.00 69.06 263 ARG A O 1
ATOM 2091 N N . GLU A 1 264 ? 49.490 3.015 -127.741 1.00 69.62 264 GLU A N 1
ATOM 2092 C CA . GLU A 1 264 ? 49.961 3.937 -128.775 1.00 69.62 264 GLU A CA 1
ATOM 2093 C C . GLU A 1 264 ? 51.307 3.490 -129.369 1.00 69.62 264 GLU A C 1
ATOM 2095 O O . GLU A 1 264 ? 51.501 3.537 -130.580 1.00 69.62 264 GLU A O 1
ATOM 2100 N N . GLN A 1 265 ? 52.231 2.981 -128.548 1.00 72.56 265 GLN A N 1
ATOM 2101 C CA . GLN A 1 265 ? 53.489 2.409 -129.039 1.00 72.56 265 GLN A CA 1
ATOM 2102 C C . GLN A 1 265 ? 53.264 1.140 -129.865 1.00 72.56 265 GLN A C 1
ATOM 2104 O O . GLN A 1 265 ? 53.887 0.993 -130.915 1.00 72.56 265 GLN A O 1
ATOM 2109 N N . ARG A 1 266 ? 52.360 0.251 -129.433 1.00 70.19 266 ARG A N 1
ATOM 2110 C CA . ARG A 1 266 ? 51.968 -0.935 -130.211 1.00 70.19 266 ARG A CA 1
ATOM 2111 C C . ARG A 1 266 ? 51.291 -0.548 -131.521 1.00 70.19 266 ARG A C 1
ATOM 2113 O O . ARG A 1 266 ? 51.649 -1.095 -132.553 1.00 70.19 266 ARG A O 1
ATOM 2120 N N . TRP A 1 267 ? 50.410 0.450 -131.497 1.00 62.78 267 TRP A N 1
ATOM 2121 C CA . TRP A 1 267 ? 49.786 0.999 -132.698 1.00 62.78 267 TRP A CA 1
ATOM 2122 C C . TRP A 1 267 ? 50.833 1.531 -133.680 1.00 62.78 267 TRP A C 1
ATOM 2124 O O . TRP A 1 267 ? 50.811 1.168 -134.849 1.00 62.78 267 TRP A O 1
ATOM 2134 N N . ARG A 1 268 ? 51.809 2.318 -133.208 1.00 68.81 268 ARG A N 1
ATOM 2135 C CA . ARG A 1 268 ? 52.903 2.824 -134.056 1.00 68.81 268 ARG A CA 1
ATOM 2136 C C . ARG A 1 268 ? 53.774 1.701 -134.627 1.00 68.81 268 ARG A C 1
ATOM 2138 O O . ARG A 1 268 ? 54.186 1.792 -135.777 1.00 68.81 268 ARG A O 1
ATOM 2145 N N . GLN A 1 269 ? 54.032 0.642 -133.857 1.00 69.94 269 GLN A N 1
ATOM 2146 C CA . GLN A 1 269 ? 54.766 -0.535 -134.337 1.00 69.94 269 GLN A CA 1
ATOM 2147 C C . GLN A 1 269 ? 53.976 -1.309 -135.401 1.00 69.94 269 GLN A C 1
ATOM 2149 O O . GLN A 1 269 ? 54.542 -1.660 -136.433 1.00 69.94 269 GLN A O 1
ATOM 2154 N N . GLU A 1 270 ? 52.674 -1.515 -135.196 1.00 68.31 270 GLU A N 1
ATOM 2155 C CA . GLU A 1 270 ? 51.786 -2.154 -136.176 1.00 68.31 270 GLU A CA 1
ATOM 2156 C C . GLU A 1 270 ? 51.616 -1.301 -137.445 1.00 68.31 270 GLU A C 1
ATOM 2158 O O . GLU A 1 270 ? 51.534 -1.840 -138.550 1.00 68.31 270 GLU A O 1
ATOM 2163 N N . GLU A 1 271 ? 51.594 0.028 -137.321 1.00 69.69 271 GLU A N 1
ATOM 2164 C CA . GLU A 1 271 ? 51.501 0.954 -138.453 1.00 69.69 271 GLU A CA 1
ATOM 2165 C C . GLU A 1 271 ? 52.801 0.977 -139.276 1.00 69.69 271 GLU A C 1
ATOM 2167 O O . GLU A 1 271 ? 52.756 0.941 -140.509 1.00 69.69 271 GLU A O 1
ATOM 2172 N N . ASP A 1 272 ? 53.964 0.938 -138.618 1.00 70.00 272 ASP A N 1
ATOM 2173 C CA . ASP A 1 272 ? 55.265 0.796 -139.280 1.00 70.00 272 ASP A CA 1
ATOM 2174 C C . ASP A 1 272 ? 55.445 -0.590 -139.922 1.00 70.00 272 ASP A C 1
ATOM 2176 O O . ASP A 1 272 ? 55.994 -0.695 -141.023 1.00 70.00 272 ASP A O 1
ATOM 2180 N N . GLU A 1 273 ? 54.953 -1.663 -139.295 1.00 71.75 273 GLU A N 1
ATOM 2181 C CA . GLU A 1 273 ? 54.934 -2.998 -139.903 1.00 71.75 273 GLU A CA 1
ATOM 2182 C C . GLU A 1 273 ? 53.992 -3.066 -141.107 1.00 71.75 273 GLU A C 1
ATOM 2184 O O . GLU A 1 273 ? 54.369 -3.623 -142.140 1.00 71.75 273 GLU A O 1
ATOM 2189 N N . ARG A 1 274 ? 52.813 -2.438 -141.034 1.00 71.94 274 ARG A N 1
ATOM 2190 C CA . ARG A 1 274 ? 51.906 -2.296 -142.183 1.00 71.94 274 ARG A CA 1
ATOM 2191 C C . ARG A 1 274 ? 52.559 -1.531 -143.327 1.00 71.94 274 ARG A C 1
ATOM 2193 O O . ARG A 1 274 ? 52.501 -2.006 -144.457 1.00 71.94 274 ARG A O 1
ATOM 2200 N N . ARG A 1 275 ? 53.253 -0.422 -143.049 1.00 72.25 275 ARG A N 1
ATOM 2201 C CA . ARG A 1 275 ? 54.007 0.328 -144.071 1.00 72.25 275 ARG A CA 1
ATOM 2202 C C . ARG A 1 275 ? 55.130 -0.499 -144.692 1.00 72.25 275 ARG A C 1
ATOM 2204 O O . ARG A 1 275 ? 55.336 -0.430 -145.900 1.00 72.25 275 ARG A O 1
ATOM 2211 N N . ARG A 1 276 ? 55.835 -1.322 -143.907 1.00 72.25 276 ARG A N 1
ATOM 2212 C CA . ARG A 1 276 ? 56.862 -2.245 -144.429 1.00 72.25 276 ARG A CA 1
ATOM 2213 C C . ARG A 1 276 ? 56.256 -3.361 -145.283 1.00 72.25 276 ARG A C 1
ATOM 2215 O O . ARG A 1 276 ? 56.829 -3.695 -146.317 1.00 72.25 276 ARG A O 1
ATOM 2222 N N . GLN A 1 277 ? 55.102 -3.904 -144.896 1.00 67.19 277 GLN A N 1
ATOM 2223 C CA . GLN A 1 277 ? 54.390 -4.921 -145.676 1.00 67.19 277 GLN A CA 1
ATOM 2224 C C . GLN A 1 277 ? 53.787 -4.351 -146.968 1.00 67.19 277 GLN A C 1
ATOM 2226 O O . GLN A 1 277 ? 53.831 -5.013 -148.003 1.00 67.19 277 GLN A O 1
ATOM 2231 N N . GLU A 1 278 ? 53.257 -3.127 -146.947 1.00 66.50 278 GLU A N 1
ATOM 2232 C CA . GLU A 1 278 ? 52.768 -2.443 -148.150 1.00 66.50 278 GLU A CA 1
ATOM 2233 C C . GLU A 1 278 ? 53.915 -2.083 -149.101 1.00 66.50 278 GLU A C 1
ATOM 2235 O O . GLU A 1 278 ? 53.813 -2.375 -150.292 1.00 66.50 278 GLU A O 1
ATOM 2240 N N . ALA A 1 279 ? 55.051 -1.604 -148.582 1.00 66.38 279 ALA A N 1
ATOM 2241 C CA . ALA A 1 279 ? 56.256 -1.374 -149.381 1.00 66.38 279 ALA A CA 1
ATOM 2242 C C . ALA A 1 279 ? 56.813 -2.673 -149.997 1.00 66.38 279 ALA A C 1
ATOM 2244 O O . ALA A 1 279 ? 57.260 -2.673 -151.143 1.00 66.38 279 ALA A O 1
ATOM 2245 N N . GLN A 1 280 ? 56.749 -3.806 -149.284 1.00 67.25 280 GLN A N 1
ATOM 2246 C CA . GLN A 1 280 ? 57.120 -5.115 -149.839 1.00 67.25 280 GLN A CA 1
ATOM 2247 C C . GLN A 1 280 ? 56.156 -5.571 -150.943 1.00 67.25 280 GLN A C 1
ATOM 2249 O O . GLN A 1 280 ? 56.605 -6.048 -151.984 1.00 67.25 280 GLN A O 1
ATOM 2254 N N . ARG A 1 281 ? 54.843 -5.367 -150.768 1.00 67.31 281 ARG A N 1
ATOM 2255 C CA . ARG A 1 281 ? 53.833 -5.691 -151.790 1.00 67.31 281 ARG A CA 1
ATOM 2256 C C . ARG A 1 281 ? 53.952 -4.808 -153.033 1.00 67.31 281 ARG A C 1
ATOM 2258 O O . ARG A 1 281 ? 53.735 -5.304 -154.136 1.00 67.31 281 ARG A O 1
ATOM 2265 N N . GLU A 1 282 ? 54.308 -3.532 -152.891 1.00 63.19 282 GLU A N 1
ATOM 2266 C CA . GLU A 1 282 ? 54.590 -2.654 -154.035 1.00 63.19 282 GLU A CA 1
ATOM 2267 C C . GLU A 1 282 ? 55.856 -3.075 -154.786 1.00 63.19 282 GLU A C 1
ATOM 2269 O O . GLU A 1 282 ? 55.841 -3.122 -156.017 1.00 63.19 282 GLU A O 1
ATOM 2274 N N . ASN A 1 283 ? 56.911 -3.484 -154.076 1.00 66.50 283 ASN A N 1
ATOM 2275 C CA . ASN A 1 283 ? 58.138 -3.980 -154.703 1.00 66.50 283 ASN A CA 1
ATOM 2276 C C . ASN A 1 283 ? 57.908 -5.315 -155.446 1.00 66.50 283 ASN A C 1
ATOM 2278 O O . ASN A 1 283 ? 58.387 -5.510 -156.563 1.00 66.50 283 ASN A O 1
ATOM 2282 N N . GLU A 1 284 ? 57.096 -6.221 -154.886 1.00 62.44 284 GLU A N 1
ATOM 2283 C CA . GLU A 1 284 ? 56.695 -7.466 -155.562 1.00 62.44 284 GLU A CA 1
ATOM 2284 C C . GLU A 1 284 ? 55.794 -7.223 -156.784 1.00 62.44 284 GLU A C 1
ATOM 2286 O O . GLU A 1 284 ? 55.911 -7.932 -157.790 1.00 62.44 284 GLU A O 1
ATOM 2291 N N . ARG A 1 285 ? 54.918 -6.207 -156.741 1.00 62.31 285 ARG A N 1
ATOM 2292 C CA . ARG A 1 285 ? 54.115 -5.784 -157.903 1.00 62.31 285 ARG A CA 1
ATOM 2293 C C . ARG A 1 285 ? 54.996 -5.224 -159.020 1.00 62.31 285 ARG A C 1
ATOM 2295 O O . ARG A 1 285 ? 54.764 -5.561 -160.181 1.00 62.31 285 ARG A O 1
ATOM 2302 N N . GLN A 1 286 ? 56.022 -4.439 -158.687 1.00 59.41 286 GLN A N 1
ATOM 2303 C CA . GLN A 1 286 ? 56.973 -3.908 -159.670 1.00 59.41 286 GLN A CA 1
ATOM 2304 C C . GLN A 1 286 ? 57.815 -5.025 -160.311 1.00 59.41 286 GLN A C 1
ATOM 2306 O O . GLN A 1 286 ? 57.898 -5.099 -161.537 1.00 59.41 286 GLN A O 1
ATOM 2311 N N . MET A 1 287 ? 58.305 -5.986 -159.521 1.00 59.41 287 MET A N 1
ATOM 2312 C CA . MET A 1 287 ? 59.069 -7.133 -160.037 1.00 59.41 287 MET A CA 1
ATOM 2313 C C . MET A 1 287 ? 58.232 -8.080 -160.919 1.00 59.41 287 MET A C 1
ATOM 2315 O O . MET A 1 287 ? 58.737 -8.607 -161.916 1.00 59.41 287 MET A O 1
ATOM 2319 N N . ARG A 1 288 ? 56.939 -8.280 -160.613 1.00 58.38 288 ARG A N 1
ATOM 2320 C CA . ARG A 1 288 ? 56.011 -9.062 -161.462 1.00 58.38 288 ARG A CA 1
ATOM 2321 C C . ARG A 1 288 ? 55.638 -8.341 -162.764 1.00 58.38 288 ARG A C 1
ATOM 2323 O O . ARG A 1 288 ? 55.449 -8.998 -163.788 1.00 58.38 288 ARG A O 1
ATOM 2330 N N . ALA A 1 289 ? 55.566 -7.009 -162.754 1.00 56.16 289 ALA A N 1
ATOM 2331 C CA . ALA A 1 289 ? 55.290 -6.211 -163.948 1.00 56.16 289 ALA A CA 1
ATOM 2332 C C . ALA A 1 289 ? 56.471 -6.202 -164.941 1.00 56.16 289 ALA A C 1
ATOM 2334 O O . ALA A 1 289 ? 56.259 -6.264 -166.155 1.00 56.16 289 ALA A O 1
ATOM 2335 N N . GLU A 1 290 ? 57.714 -6.191 -164.451 1.00 57.22 290 GLU A N 1
ATOM 2336 C CA . GLU A 1 290 ? 58.913 -6.241 -165.303 1.00 57.22 290 GLU A CA 1
ATOM 2337 C C . GLU A 1 290 ? 59.158 -7.631 -165.908 1.00 57.22 290 GLU A C 1
ATOM 2339 O O . GLU A 1 290 ? 59.490 -7.747 -167.091 1.00 57.22 290 GLU A O 1
ATOM 2344 N N . THR A 1 291 ? 58.892 -8.702 -165.155 1.00 56.78 291 THR A N 1
ATOM 2345 C CA . THR A 1 291 ? 58.993 -10.078 -165.672 1.00 56.78 291 THR A CA 1
ATOM 2346 C C . THR A 1 291 ? 57.900 -10.419 -166.695 1.00 56.78 291 THR A C 1
ATOM 2348 O O . THR A 1 291 ? 58.189 -11.111 -167.674 1.00 56.78 291 THR A O 1
ATOM 2351 N N . MET A 1 292 ? 56.678 -9.880 -166.568 1.00 56.06 292 MET A N 1
ATOM 2352 C CA . MET A 1 292 ? 55.636 -10.033 -167.601 1.00 56.06 292 MET A CA 1
ATOM 2353 C C . MET A 1 292 ? 55.898 -9.201 -168.864 1.00 56.06 292 MET A C 1
ATOM 2355 O O . MET A 1 292 ? 55.624 -9.680 -169.965 1.00 56.06 292 MET A O 1
ATOM 2359 N N . ARG A 1 293 ? 56.475 -7.995 -168.753 1.00 53.69 293 ARG A N 1
ATOM 2360 C CA . ARG A 1 293 ? 56.859 -7.185 -169.928 1.00 53.69 293 ARG A CA 1
ATOM 2361 C C . ARG A 1 293 ? 57.924 -7.873 -170.787 1.00 53.69 293 ARG A C 1
ATOM 2363 O O . ARG A 1 293 ? 57.834 -7.824 -172.012 1.00 53.69 293 ARG A O 1
ATOM 2370 N N . ALA A 1 294 ? 58.879 -8.570 -170.172 1.00 54.94 294 ALA A N 1
ATOM 2371 C CA . ALA A 1 294 ? 59.904 -9.321 -170.899 1.00 54.94 294 ALA A CA 1
ATOM 2372 C C . ALA A 1 294 ? 59.365 -10.612 -171.557 1.00 54.94 294 ALA A C 1
ATOM 2374 O O . ALA A 1 294 ? 59.845 -11.006 -172.621 1.00 54.94 294 ALA A O 1
ATOM 2375 N N . ALA A 1 295 ? 58.338 -11.248 -170.978 1.00 54.84 295 ALA A N 1
ATOM 2376 C CA . ALA A 1 295 ? 57.684 -12.422 -171.565 1.00 54.84 295 ALA A CA 1
ATOM 2377 C C . ALA A 1 295 ? 56.755 -12.062 -172.745 1.00 54.84 295 ALA A C 1
ATOM 2379 O O . ALA A 1 295 ? 56.680 -12.813 -173.717 1.00 54.84 295 ALA A O 1
ATOM 2380 N N . PHE A 1 296 ? 56.109 -10.890 -172.708 1.00 50.84 296 PHE A N 1
ATOM 2381 C CA . PHE A 1 296 ? 55.174 -10.432 -173.746 1.00 50.84 296 PHE A CA 1
ATOM 2382 C C . PHE A 1 296 ? 55.876 -10.032 -175.061 1.00 50.84 296 PHE A C 1
ATOM 2384 O O . PHE A 1 296 ? 55.384 -10.332 -176.147 1.00 50.84 296 PHE A O 1
ATOM 2391 N N . VAL A 1 297 ? 57.080 -9.446 -174.989 1.00 55.56 297 VAL A N 1
ATOM 2392 C CA . VAL A 1 297 ? 57.890 -9.081 -176.174 1.00 55.56 297 VAL A CA 1
ATOM 2393 C C . VAL A 1 297 ? 58.471 -10.311 -176.889 1.00 55.56 297 VAL A C 1
ATOM 2395 O O . VAL A 1 297 ? 58.686 -10.285 -178.098 1.00 55.56 297 VAL A O 1
ATOM 2398 N N . LYS A 1 298 ? 58.670 -11.428 -176.178 1.00 53.44 298 LYS A N 1
ATOM 2399 C CA . LYS A 1 298 ? 59.212 -12.666 -176.760 1.00 53.44 298 LYS A CA 1
ATOM 2400 C C . LYS A 1 298 ? 58.151 -13.532 -177.460 1.00 53.44 298 LYS A C 1
ATOM 2402 O O . LYS A 1 298 ? 58.522 -14.400 -178.241 1.00 53.44 298 LYS A O 1
ATOM 2407 N N . TYR A 1 299 ? 56.860 -13.292 -177.204 1.00 49.84 299 TYR A N 1
ATOM 2408 C CA . TYR A 1 299 ? 55.752 -14.106 -177.729 1.00 49.84 299 TYR A CA 1
ATOM 2409 C C . TYR A 1 299 ? 55.086 -13.514 -178.990 1.00 49.84 299 TYR A C 1
ATOM 2411 O O . TYR A 1 299 ? 54.514 -14.261 -179.771 1.00 49.84 299 TYR A O 1
ATOM 2419 N N . PHE A 1 300 ? 55.212 -12.204 -179.250 1.00 48.94 300 PHE A N 1
ATOM 2420 C CA . PHE A 1 300 ? 54.605 -11.544 -180.427 1.00 48.94 300 PHE A CA 1
ATOM 2421 C C . PHE A 1 300 ? 55.554 -11.307 -181.618 1.00 48.94 300 PHE A C 1
ATOM 2423 O O . PHE A 1 300 ? 55.111 -10.869 -182.674 1.00 48.94 300 PHE A O 1
ATOM 2430 N N . ALA A 1 301 ? 56.846 -11.628 -181.494 1.00 46.22 301 ALA A N 1
ATOM 2431 C CA . ALA A 1 301 ? 57.825 -11.486 -182.581 1.00 46.22 301 ALA A CA 1
ATOM 2432 C C . ALA A 1 301 ? 58.047 -12.779 -183.406 1.00 46.22 301 ALA A C 1
ATOM 2434 O O . ALA A 1 301 ? 58.946 -12.819 -184.243 1.00 46.22 301 ALA A O 1
ATOM 2435 N N . GLY A 1 302 ? 57.260 -13.840 -183.163 1.00 42.59 302 GLY A N 1
ATOM 2436 C CA . GLY A 1 302 ? 57.423 -15.161 -183.793 1.00 42.59 302 GLY A CA 1
ATOM 2437 C C . GLY A 1 302 ? 56.476 -15.484 -184.957 1.00 42.59 302 GLY A C 1
ATOM 2438 O O . GLY A 1 302 ? 56.809 -16.338 -185.771 1.00 42.59 302 GLY A O 1
ATOM 2439 N N . GLU A 1 303 ? 55.335 -14.807 -185.091 1.00 42.41 303 GLU A N 1
ATOM 2440 C CA . GLU A 1 303 ? 54.315 -15.141 -186.094 1.00 42.41 303 GLU A CA 1
ATOM 2441 C C . GLU A 1 303 ? 53.618 -13.873 -186.592 1.00 42.41 303 GLU A C 1
ATOM 2443 O O . GLU A 1 303 ? 52.851 -13.254 -185.866 1.00 42.41 303 GLU A O 1
ATOM 2448 N N . ILE A 1 304 ? 53.953 -13.486 -187.827 1.00 40.34 304 ILE A N 1
ATOM 2449 C CA . ILE A 1 304 ? 53.174 -12.787 -188.873 1.00 40.34 304 ILE A CA 1
ATOM 2450 C C . ILE A 1 304 ? 54.202 -12.065 -189.757 1.00 40.34 304 ILE A C 1
ATOM 2452 O O . ILE A 1 304 ? 54.444 -10.861 -189.694 1.00 40.34 304 ILE A O 1
ATOM 2456 N N . GLY A 1 305 ? 54.866 -12.871 -190.585 1.00 36.66 305 GLY A N 1
ATOM 2457 C CA . GLY A 1 305 ? 55.355 -12.418 -191.877 1.00 36.66 305 GLY A CA 1
ATOM 2458 C C . GLY A 1 305 ? 54.198 -12.474 -192.873 1.00 36.66 305 GLY A C 1
ATOM 2459 O O . GLY A 1 305 ? 53.367 -13.373 -192.798 1.00 36.66 305 GLY A O 1
ATOM 2460 N N . GLN A 1 306 ? 54.199 -11.543 -193.827 1.00 45.16 306 GLN A N 1
ATOM 2461 C CA . GLN A 1 306 ? 53.257 -11.430 -194.950 1.00 45.16 306 GLN A CA 1
ATOM 2462 C C . GLN A 1 306 ? 51.910 -10.754 -194.652 1.00 45.16 306 GLN A C 1
ATOM 2464 O O . GLN A 1 306 ? 50.864 -11.339 -194.864 1.00 45.16 306 GLN A O 1
ATOM 2469 N N . HIS A 1 307 ? 51.938 -9.483 -194.245 1.00 43.62 307 HIS A N 1
ATOM 2470 C CA . HIS A 1 307 ? 51.179 -8.393 -194.880 1.00 43.62 307 HIS A CA 1
ATOM 2471 C C . HIS A 1 307 ? 51.765 -7.065 -194.376 1.00 43.62 307 HIS A C 1
ATOM 2473 O O . HIS A 1 307 ? 51.913 -6.851 -193.178 1.00 43.62 307 HIS A O 1
ATOM 2479 N N . GLN A 1 308 ? 52.189 -6.206 -195.304 1.00 44.41 308 GLN A N 1
ATOM 2480 C CA . GLN A 1 308 ? 52.815 -4.915 -195.016 1.00 44.41 308 GLN A CA 1
ATOM 2481 C C . GLN A 1 308 ? 51.792 -3.961 -194.380 1.00 44.41 308 GLN A C 1
ATOM 2483 O O . GLN A 1 308 ? 51.013 -3.329 -195.085 1.00 44.41 308 GLN A O 1
ATOM 2488 N N . ILE A 1 309 ? 51.814 -3.855 -193.052 1.00 47.22 309 ILE A N 1
ATOM 2489 C CA . ILE A 1 309 ? 51.236 -2.743 -192.287 1.00 47.22 309 ILE A CA 1
ATOM 2490 C C . ILE A 1 309 ? 52.380 -2.190 -191.439 1.00 47.22 309 ILE A C 1
ATOM 2492 O O . ILE A 1 309 ? 53.037 -2.941 -190.715 1.00 47.22 309 ILE A O 1
ATOM 2496 N N . SER A 1 310 ? 52.686 -0.900 -191.584 1.00 53.31 310 SER A N 1
ATOM 2497 C CA . SER A 1 310 ? 53.783 -0.278 -190.841 1.00 53.31 310 SER A CA 1
ATOM 2498 C C . SER A 1 310 ? 53.408 -0.104 -189.355 1.00 53.31 310 SER A C 1
ATOM 2500 O O . SER A 1 310 ? 52.232 0.101 -189.040 1.00 53.31 310 SER A O 1
ATOM 2502 N N . PRO A 1 311 ? 54.383 -0.148 -188.422 1.00 53.81 311 PRO A N 1
ATOM 2503 C CA . PRO A 1 311 ? 54.140 -0.010 -186.979 1.00 53.81 311 PRO A CA 1
ATOM 2504 C C . PRO A 1 311 ? 53.407 1.277 -186.574 1.00 53.81 311 PRO A C 1
ATOM 2506 O O . PRO A 1 311 ? 52.709 1.301 -185.564 1.00 53.81 311 PRO A O 1
ATOM 2509 N N . GLU A 1 312 ? 53.518 2.334 -187.379 1.00 56.66 312 GLU A N 1
ATOM 2510 C CA . GLU A 1 312 ? 52.843 3.613 -187.136 1.00 56.66 312 GLU A CA 1
ATOM 2511 C C . GLU A 1 312 ? 51.326 3.525 -187.378 1.00 56.66 312 GLU A C 1
ATOM 2513 O O . GLU A 1 312 ? 50.549 4.103 -186.622 1.00 56.66 312 GLU A O 1
ATOM 2518 N N . GLN A 1 313 ? 50.876 2.705 -188.334 1.00 55.34 313 GLN A N 1
ATOM 2519 C CA . GLN A 1 313 ? 49.447 2.526 -188.629 1.00 55.34 313 GLN A CA 1
ATOM 2520 C C . GLN A 1 313 ? 48.735 1.601 -187.625 1.00 55.34 313 GLN A C 1
ATOM 2522 O O . GLN A 1 313 ? 47.522 1.695 -187.441 1.00 55.34 313 GLN A O 1
ATOM 2527 N N . LEU A 1 314 ? 49.485 0.747 -186.919 1.00 49.00 314 LEU A N 1
ATOM 2528 C CA . LEU A 1 314 ? 48.975 -0.096 -185.828 1.00 49.00 314 LEU A CA 1
ATOM 2529 C C . LEU A 1 314 ? 48.869 0.682 -184.500 1.00 49.00 314 LEU A C 1
ATOM 2531 O O . LEU A 1 314 ? 47.978 0.411 -183.694 1.00 49.00 314 LEU A O 1
ATOM 2535 N N . GLY A 1 315 ? 49.719 1.698 -184.306 1.00 57.12 315 GLY A N 1
ATOM 2536 C CA . GLY A 1 315 ? 49.630 2.641 -183.186 1.00 57.12 315 GLY A CA 1
ATOM 2537 C C . GLY A 1 315 ? 48.408 3.564 -183.265 1.00 57.12 315 GLY A C 1
ATOM 2538 O O . GLY A 1 315 ? 47.750 3.795 -182.251 1.00 57.12 315 GLY A O 1
ATOM 2539 N N . GLU A 1 316 ? 48.039 4.026 -184.463 1.00 55.41 316 GLU A N 1
ATOM 2540 C CA . GLU A 1 316 ? 46.881 4.916 -184.654 1.00 55.41 316 GLU A CA 1
ATOM 2541 C C . GLU A 1 316 ? 45.516 4.214 -184.554 1.00 55.41 316 GLU A C 1
ATOM 2543 O O . GLU A 1 316 ? 44.537 4.855 -184.165 1.00 55.41 316 GLU A O 1
ATOM 2548 N N . LEU A 1 317 ? 45.427 2.903 -184.816 1.00 52.56 317 LEU A N 1
ATOM 2549 C CA . LEU A 1 317 ? 44.176 2.144 -184.651 1.00 52.56 317 LEU A CA 1
ATOM 2550 C C . LEU A 1 317 ? 43.884 1.754 -183.190 1.00 52.56 317 LEU A C 1
ATOM 2552 O O . LEU A 1 317 ? 42.720 1.612 -182.820 1.00 52.56 317 LEU A O 1
ATOM 2556 N N . ILE A 1 318 ? 44.917 1.617 -182.350 1.00 54.91 318 ILE A N 1
ATOM 2557 C CA . ILE A 1 318 ? 44.773 1.335 -180.909 1.00 54.91 318 ILE A CA 1
ATOM 2558 C C . ILE A 1 318 ? 44.578 2.635 -180.110 1.00 54.91 318 ILE A C 1
ATOM 2560 O O . ILE A 1 318 ? 43.862 2.643 -179.109 1.00 54.91 318 ILE A O 1
ATOM 2564 N N . ALA A 1 319 ? 45.155 3.751 -180.567 1.00 51.94 319 ALA A N 1
ATOM 2565 C CA . ALA A 1 319 ? 44.990 5.055 -179.923 1.00 51.94 319 ALA A CA 1
ATOM 2566 C C . ALA A 1 319 ? 43.591 5.665 -180.133 1.00 51.94 319 ALA A C 1
ATOM 2568 O O . ALA A 1 319 ? 43.075 6.342 -179.245 1.00 51.94 319 ALA A O 1
ATOM 2569 N N . ASN A 1 320 ? 42.945 5.397 -181.271 1.00 48.78 320 ASN A N 1
ATOM 2570 C CA . ASN A 1 320 ? 41.670 6.017 -181.637 1.00 48.78 320 ASN A CA 1
ATOM 2571 C C . ASN A 1 320 ? 40.465 5.119 -181.360 1.00 48.78 320 ASN A C 1
ATOM 2573 O O . ASN A 1 320 ? 39.619 4.988 -182.235 1.00 48.78 320 ASN A O 1
ATOM 2577 N N . GLY A 1 321 ? 40.384 4.521 -180.163 1.00 45.41 321 GLY A N 1
ATOM 2578 C CA . GLY A 1 321 ? 39.300 3.649 -179.681 1.00 45.41 321 GLY A CA 1
ATOM 2579 C C . GLY A 1 321 ? 37.872 4.164 -179.938 1.00 45.41 321 GLY A C 1
ATOM 2580 O O . GLY A 1 321 ? 37.176 4.616 -179.032 1.00 45.41 321 GLY A O 1
ATOM 2581 N N . VAL A 1 322 ? 37.445 4.049 -181.193 1.00 34.59 322 VAL A N 1
ATOM 2582 C CA . VAL A 1 322 ? 36.151 4.376 -181.775 1.00 34.59 322 VAL A CA 1
ATOM 2583 C C . VAL A 1 322 ? 35.898 3.297 -182.825 1.00 34.59 322 VAL A C 1
ATOM 2585 O O . VAL A 1 322 ? 36.259 3.422 -183.991 1.00 34.59 322 VAL A O 1
ATOM 2588 N N . PHE A 1 323 ? 35.244 2.220 -182.402 1.00 38.84 323 PHE A N 1
ATOM 2589 C CA . PHE A 1 323 ? 34.315 1.518 -183.276 1.00 38.84 323 PHE A CA 1
ATOM 2590 C C . PHE A 1 323 ? 32.917 1.732 -182.703 1.00 38.84 323 PHE A C 1
ATOM 2592 O O . PHE A 1 323 ? 32.712 1.754 -181.492 1.00 38.84 323 PHE A O 1
ATOM 2599 N N . MET A 1 324 ? 31.993 2.020 -183.608 1.00 39.78 324 MET A N 1
ATOM 2600 C CA . MET A 1 324 ? 30.666 2.571 -183.366 1.00 39.78 324 MET A CA 1
ATOM 2601 C C . MET A 1 324 ? 29.880 1.878 -182.234 1.00 39.78 324 MET A C 1
ATOM 2603 O O . MET A 1 324 ? 29.617 0.683 -182.309 1.00 39.78 324 MET A O 1
ATOM 2607 N N . GLY A 1 325 ? 29.414 2.664 -181.251 1.00 33.81 325 GLY A N 1
ATOM 2608 C CA . GLY A 1 325 ? 28.319 2.292 -180.341 1.00 33.81 325 GLY A CA 1
ATOM 2609 C C . GLY A 1 325 ? 28.701 1.927 -178.898 1.00 33.81 325 GLY A C 1
ATOM 2610 O O . GLY A 1 325 ? 28.581 0.774 -178.508 1.00 33.81 325 GLY A O 1
ATOM 2611 N N . GLY A 1 326 ? 29.035 2.924 -178.068 1.00 33.16 326 GLY A N 1
ATOM 2612 C CA . GLY A 1 326 ? 29.098 2.789 -176.601 1.00 33.16 326 GLY A CA 1
ATOM 2613 C C . GLY A 1 326 ? 30.496 2.527 -176.021 1.00 33.16 326 GLY A C 1
ATOM 2614 O O . GLY A 1 326 ? 31.224 1.652 -176.472 1.00 33.16 326 GLY A O 1
ATOM 2615 N N . SER A 1 327 ? 30.873 3.304 -175.001 1.00 39.38 327 SER A N 1
ATOM 2616 C CA . SER A 1 327 ? 32.178 3.245 -174.332 1.00 39.38 327 SER A CA 1
ATOM 2617 C C . SER A 1 327 ? 32.195 2.210 -173.202 1.00 39.38 327 SER A C 1
ATOM 2619 O O . SER A 1 327 ? 31.393 2.281 -172.271 1.00 39.38 327 SER A O 1
ATOM 2621 N N . VAL A 1 328 ? 33.151 1.282 -173.260 1.00 40.59 328 VAL A N 1
ATOM 2622 C CA . VAL A 1 328 ? 33.439 0.293 -172.212 1.00 40.59 328 VAL A CA 1
ATOM 2623 C C . VAL A 1 328 ? 34.785 0.644 -171.580 1.00 40.59 328 VAL A C 1
ATOM 2625 O O . VAL A 1 328 ? 35.799 0.712 -172.269 1.00 40.59 328 VAL A O 1
ATOM 2628 N N . PHE A 1 329 ? 34.794 0.876 -170.266 1.00 43.78 329 PHE A N 1
ATOM 2629 C CA . PHE A 1 329 ? 36.017 1.011 -169.474 1.00 43.78 329 PHE A CA 1
ATOM 2630 C C . PHE A 1 329 ? 36.375 -0.351 -168.881 1.00 43.78 329 PHE A C 1
ATOM 2632 O O . PHE A 1 329 ? 35.579 -0.934 -168.147 1.00 43.78 329 PHE A O 1
ATOM 2639 N N . VAL A 1 330 ? 37.577 -0.844 -169.179 1.00 39.53 330 VAL A N 1
ATOM 2640 C CA . VAL A 1 330 ? 38.129 -2.057 -168.567 1.00 39.53 330 VAL A CA 1
ATOM 2641 C C . VAL A 1 330 ? 39.049 -1.640 -167.424 1.00 39.53 330 VAL A C 1
ATOM 2643 O O . VAL A 1 330 ? 40.052 -0.961 -167.645 1.00 39.53 330 VAL A O 1
ATOM 2646 N N . ASN A 1 331 ? 38.691 -2.033 -166.199 1.00 45.06 331 ASN A N 1
ATOM 2647 C CA . ASN A 1 331 ? 39.570 -1.928 -165.038 1.00 45.06 331 ASN A CA 1
ATOM 2648 C C . ASN A 1 331 ? 40.359 -3.237 -164.890 1.00 45.06 331 ASN A C 1
ATOM 2650 O O . ASN A 1 331 ? 39.807 -4.285 -164.547 1.00 45.06 331 ASN A O 1
ATOM 2654 N N . TRP A 1 332 ? 41.656 -3.151 -165.171 1.00 40.62 332 TRP A N 1
ATOM 2655 C CA . TRP A 1 332 ? 42.563 -4.287 -165.320 1.00 40.62 332 TRP A CA 1
ATOM 2656 C C . TRP A 1 332 ? 42.958 -4.975 -164.010 1.00 40.62 332 TRP A C 1
ATOM 2658 O O . TRP A 1 332 ? 43.568 -6.038 -164.061 1.00 40.62 332 TRP A O 1
ATOM 2668 N N . GLU A 1 333 ? 42.596 -4.429 -162.848 1.00 42.56 333 GLU A N 1
ATOM 2669 C CA . GLU A 1 333 ? 42.922 -5.077 -161.572 1.00 42.56 333 GLU A CA 1
ATOM 2670 C C . GLU A 1 333 ? 41.965 -6.219 -161.203 1.00 42.56 333 GLU A C 1
ATOM 2672 O O . GLU A 1 333 ? 42.383 -7.130 -160.498 1.00 42.56 333 GLU A O 1
ATOM 2677 N N . ASN A 1 334 ? 40.719 -6.222 -161.699 1.00 43.81 334 ASN A N 1
ATOM 2678 C CA . ASN A 1 334 ? 39.704 -7.197 -161.265 1.00 43.81 334 ASN A CA 1
ATOM 2679 C C . ASN A 1 334 ? 38.932 -7.900 -162.396 1.00 43.81 334 ASN A C 1
ATOM 2681 O O . ASN A 1 334 ? 38.065 -8.712 -162.092 1.00 43.81 334 ASN A O 1
ATOM 2685 N N . PHE A 1 335 ? 39.226 -7.615 -163.674 1.00 41.22 335 PHE A N 1
ATOM 2686 C CA . PHE A 1 335 ? 38.614 -8.287 -164.839 1.00 41.22 335 PHE A CA 1
ATOM 2687 C C . PHE A 1 335 ? 37.070 -8.425 -164.761 1.00 41.22 335 PHE A C 1
ATOM 2689 O O . PHE A 1 335 ? 36.501 -9.440 -165.152 1.00 41.22 335 PHE A O 1
ATOM 2696 N N . ASP A 1 336 ? 36.382 -7.386 -164.267 1.00 40.28 336 ASP A N 1
ATOM 2697 C CA . ASP A 1 336 ? 34.916 -7.340 -164.142 1.00 40.28 336 ASP A CA 1
ATOM 2698 C C . ASP A 1 336 ? 34.331 -6.352 -165.175 1.00 40.28 336 ASP A C 1
ATOM 2700 O O . ASP A 1 336 ? 34.713 -5.179 -165.223 1.00 40.28 336 ASP A O 1
ATOM 2704 N N . LEU A 1 337 ? 33.427 -6.837 -166.035 1.00 34.75 337 LEU A N 1
ATOM 2705 C CA . LEU A 1 337 ? 32.800 -6.099 -167.141 1.00 34.75 337 LEU A CA 1
ATOM 2706 C C . LEU A 1 337 ? 31.417 -5.609 -166.696 1.00 34.75 337 LEU A C 1
ATOM 2708 O O . LEU A 1 337 ? 30.472 -6.391 -166.603 1.00 34.75 337 LEU A O 1
ATOM 2712 N N . ARG A 1 338 ? 31.271 -4.303 -166.437 1.00 42.16 338 ARG A N 1
ATOM 2713 C CA . ARG A 1 338 ? 29.979 -3.699 -166.065 1.00 42.16 338 ARG A CA 1
ATOM 2714 C C . ARG A 1 338 ? 29.558 -2.608 -167.043 1.00 42.16 338 ARG A C 1
ATOM 2716 O O . ARG A 1 338 ? 30.237 -1.600 -167.203 1.00 42.16 338 ARG A O 1
ATOM 2723 N N . TYR A 1 339 ? 28.393 -2.809 -167.654 1.00 38.56 339 TYR A N 1
ATOM 2724 C CA . TYR A 1 339 ? 27.671 -1.831 -168.466 1.00 38.56 339 TYR A CA 1
ATOM 2725 C C . TYR A 1 339 ? 26.706 -1.052 -167.560 1.00 38.56 339 TYR A C 1
ATOM 2727 O O . TYR A 1 339 ? 25.811 -1.650 -166.963 1.00 38.56 339 TYR A O 1
ATOM 2735 N N . GLN A 1 340 ? 26.879 0.267 -167.429 1.00 45.53 340 GLN A N 1
ATOM 2736 C CA . GLN A 1 340 ? 25.918 1.132 -166.734 1.00 45.53 340 GLN A CA 1
ATOM 2737 C C . GLN A 1 340 ? 25.534 2.350 -167.587 1.00 45.53 340 GLN A C 1
ATOM 2739 O O . GLN A 1 340 ? 26.411 3.130 -167.964 1.00 45.53 340 GLN A O 1
ATOM 2744 N N . PRO A 1 341 ? 24.233 2.558 -167.855 1.00 38.47 341 PRO A N 1
ATOM 2745 C CA . PRO A 1 341 ? 23.727 3.776 -168.465 1.00 38.47 341 PRO A CA 1
ATOM 2746 C C . PRO A 1 341 ? 23.409 4.845 -167.404 1.00 38.47 341 PRO A C 1
ATOM 2748 O O . PRO A 1 341 ? 22.812 4.550 -166.374 1.00 38.47 341 PRO A O 1
ATOM 2751 N N . GLY A 1 342 ? 23.717 6.109 -167.714 1.00 36.69 342 GLY A N 1
ATOM 2752 C CA . GLY A 1 342 ? 22.979 7.263 -167.180 1.00 36.69 342 GLY A CA 1
ATOM 2753 C C . GLY A 1 342 ? 23.531 7.972 -165.933 1.00 36.69 342 GLY A C 1
ATOM 2754 O O . GLY A 1 342 ? 23.242 7.599 -164.807 1.00 36.69 342 GLY A O 1
ATOM 2755 N N . ALA A 1 343 ? 24.255 9.069 -166.189 1.00 36.81 343 ALA A N 1
ATOM 2756 C CA . ALA A 1 343 ? 24.179 10.399 -165.552 1.00 36.81 343 ALA A CA 1
ATOM 2757 C C . ALA A 1 343 ? 23.876 10.505 -164.033 1.00 36.81 343 ALA A C 1
ATOM 2759 O O . ALA A 1 343 ? 22.772 10.268 -163.567 1.00 36.81 343 ALA A O 1
ATOM 2760 N N . ARG A 1 344 ? 24.874 10.935 -163.243 1.00 37.62 344 ARG A N 1
ATOM 2761 C CA . ARG A 1 344 ? 25.056 12.323 -162.738 1.00 37.62 344 ARG A CA 1
ATOM 2762 C C . ARG A 1 344 ? 23.962 12.810 -161.768 1.00 37.62 344 ARG A C 1
ATOM 2764 O O . ARG A 1 344 ? 22.862 13.102 -162.203 1.00 37.62 344 ARG A O 1
ATOM 2771 N N . LEU A 1 345 ? 24.371 13.065 -160.514 1.00 38.53 345 LEU A N 1
ATOM 2772 C CA . LEU A 1 345 ? 24.080 14.257 -159.672 1.00 38.53 345 LEU A CA 1
ATOM 2773 C C . LEU A 1 345 ? 23.925 13.891 -158.180 1.00 38.53 345 LEU A C 1
ATOM 2775 O O . LEU A 1 345 ? 22.831 13.894 -157.637 1.00 38.53 345 LEU A O 1
ATOM 2779 N N . LEU A 1 346 ? 25.038 13.640 -157.483 1.00 37.72 346 LEU A N 1
ATOM 2780 C CA . LEU A 1 346 ? 25.080 13.569 -156.008 1.00 37.72 346 LEU A CA 1
ATOM 2781 C C . LEU A 1 346 ? 26.399 14.167 -155.470 1.00 37.72 346 LEU A C 1
ATOM 2783 O O . LEU A 1 346 ? 27.092 13.597 -154.638 1.00 37.72 346 LEU A O 1
ATOM 2787 N N . ARG A 1 347 ? 26.781 15.341 -155.998 1.00 40.50 347 ARG A N 1
ATOM 2788 C CA . ARG A 1 347 ? 27.926 16.157 -155.526 1.00 40.50 347 ARG A CA 1
ATOM 2789 C C . ARG A 1 347 ? 27.577 17.642 -155.334 1.00 40.50 347 ARG A C 1
ATOM 2791 O O . ARG A 1 347 ? 28.412 18.511 -155.556 1.00 40.50 347 ARG A O 1
ATOM 2798 N N . ALA A 1 348 ? 26.349 17.949 -154.910 1.00 41.09 348 ALA A N 1
ATOM 2799 C CA . ALA A 1 348 ? 25.919 19.337 -154.676 1.00 41.09 348 ALA A CA 1
ATOM 2800 C C . ALA A 1 348 ? 25.343 19.633 -153.274 1.00 41.09 348 ALA A C 1
ATOM 2802 O O . ALA A 1 348 ? 25.038 20.790 -153.002 1.00 41.09 348 ALA A O 1
ATOM 2803 N N . ALA A 1 349 ? 25.247 18.655 -152.361 1.00 45.69 349 ALA A N 1
ATOM 2804 C CA . ALA A 1 349 ? 24.668 18.873 -151.024 1.00 45.69 349 ALA A CA 1
ATOM 2805 C C . ALA A 1 349 ? 25.696 19.112 -149.893 1.00 45.69 349 ALA A C 1
ATOM 2807 O O . ALA A 1 349 ? 25.339 19.665 -148.864 1.00 45.69 349 ALA A O 1
ATOM 2808 N N . ILE A 1 350 ? 26.990 18.823 -150.097 1.00 51.03 350 ILE A N 1
ATOM 2809 C CA . ILE A 1 350 ? 28.061 19.117 -149.110 1.00 51.03 350 ILE A CA 1
ATOM 2810 C C . ILE A 1 350 ? 28.485 20.608 -149.142 1.00 51.03 350 ILE A C 1
ATOM 2812 O O . ILE A 1 350 ? 29.275 21.069 -148.329 1.00 51.03 350 ILE A O 1
ATOM 2816 N N . LYS A 1 351 ? 27.918 21.417 -150.049 1.00 52.00 351 LYS A N 1
ATOM 2817 C CA . LYS A 1 351 ? 28.304 22.824 -150.268 1.00 52.00 351 LYS A CA 1
ATOM 2818 C C . LYS A 1 351 ? 27.371 23.878 -149.633 1.00 52.00 351 LYS A C 1
ATOM 2820 O O . LYS A 1 351 ? 27.489 25.043 -149.998 1.00 52.00 351 LYS A O 1
ATOM 2825 N N . ARG A 1 352 ? 26.449 23.513 -148.721 1.00 50.44 352 ARG A N 1
ATOM 2826 C CA . ARG A 1 352 ? 25.482 24.461 -148.098 1.00 50.44 352 ARG A CA 1
ATOM 2827 C C . ARG A 1 352 ? 25.327 24.421 -146.562 1.00 50.44 352 ARG A C 1
ATOM 2829 O O . ARG A 1 352 ? 24.393 25.023 -146.061 1.00 50.44 352 ARG A O 1
ATOM 2836 N N . GLY A 1 353 ? 26.262 23.825 -145.818 1.00 51.00 353 GLY A N 1
ATOM 2837 C CA . GLY A 1 353 ? 26.529 24.252 -144.431 1.00 51.00 353 GLY A CA 1
ATOM 2838 C C . GLY A 1 353 ? 25.419 24.075 -143.383 1.00 51.00 353 GLY A C 1
ATOM 2839 O O . GLY A 1 353 ? 25.226 24.968 -142.570 1.00 51.00 353 GLY A O 1
ATOM 2840 N N . GLU A 1 354 ? 24.747 22.927 -143.346 1.00 51.75 354 GLU A N 1
ATOM 2841 C CA . GLU A 1 354 ? 23.877 22.532 -142.228 1.00 51.75 354 GLU A CA 1
ATOM 2842 C C . GLU A 1 354 ? 24.197 21.083 -141.854 1.00 51.75 354 GLU A C 1
ATOM 2844 O O . GLU A 1 354 ? 23.610 20.158 -142.403 1.00 51.75 354 GLU A O 1
ATOM 2849 N N . LEU A 1 355 ? 25.223 20.900 -141.020 1.00 42.94 355 LEU A N 1
ATOM 2850 C CA . LEU A 1 355 ? 25.469 19.753 -140.133 1.00 42.94 355 LEU A CA 1
ATOM 2851 C C . LEU A 1 355 ? 26.842 19.989 -139.505 1.00 42.94 355 LEU A C 1
ATOM 2853 O O . LEU A 1 355 ? 27.876 19.685 -140.104 1.00 42.94 355 LEU A O 1
ATOM 2857 N N . ASP A 1 356 ? 26.828 20.621 -138.333 1.00 46.44 356 ASP A N 1
ATOM 2858 C CA . ASP A 1 356 ? 28.045 20.850 -137.574 1.00 46.44 356 ASP A CA 1
ATOM 2859 C C . ASP A 1 356 ? 28.571 19.524 -137.032 1.00 46.44 356 ASP A C 1
ATOM 2861 O O . ASP A 1 356 ? 27.833 18.656 -136.554 1.00 46.44 356 ASP A O 1
ATOM 2865 N N . GLN A 1 357 ? 29.869 19.375 -137.220 1.00 43.66 357 GLN A N 1
ATOM 2866 C CA . GLN A 1 357 ? 30.657 18.221 -136.874 1.00 43.66 357 GLN A CA 1
ATOM 2867 C C . GLN A 1 357 ? 31.191 18.414 -135.464 1.00 43.66 357 GLN A C 1
ATOM 2869 O O . GLN A 1 357 ? 31.377 19.534 -134.994 1.00 43.66 357 GLN A O 1
ATOM 2874 N N . SER A 1 358 ? 31.630 17.292 -134.900 1.00 43.19 358 SER A N 1
ATOM 2875 C CA . SER A 1 358 ? 32.673 17.248 -133.882 1.00 43.19 358 SER A CA 1
ATOM 2876 C C . SER A 1 358 ? 32.160 17.433 -132.442 1.00 43.19 358 SER A C 1
ATOM 2878 O O . SER A 1 358 ? 31.208 18.148 -132.179 1.00 43.19 358 SER A O 1
ATOM 2880 N N . HIS A 1 359 ? 32.676 16.747 -131.432 1.00 45.97 359 HIS A N 1
ATOM 2881 C CA . HIS A 1 359 ? 33.942 16.049 -131.325 1.00 45.97 359 HIS A CA 1
ATOM 2882 C C . HIS A 1 359 ? 33.766 14.951 -130.263 1.00 45.97 359 HIS A C 1
ATOM 2884 O O . HIS A 1 359 ? 33.291 15.191 -129.159 1.00 45.97 359 HIS A O 1
ATOM 2890 N N . THR A 1 360 ? 33.934 13.709 -130.707 1.00 43.62 360 THR A N 1
ATOM 2891 C CA . THR A 1 360 ? 35.025 12.776 -130.372 1.00 43.62 360 THR A CA 1
ATOM 2892 C C . THR A 1 360 ? 34.987 12.153 -128.977 1.00 43.62 360 THR A C 1
ATOM 2894 O O . THR A 1 360 ? 35.096 12.843 -127.972 1.00 43.62 360 THR A O 1
ATOM 2897 N N . THR A 1 361 ? 34.663 10.857 -128.898 1.00 42.03 361 THR A N 1
ATOM 2898 C CA . THR A 1 361 ? 35.596 9.693 -128.940 1.00 42.03 361 THR A CA 1
ATOM 2899 C C . THR A 1 361 ? 36.474 9.690 -127.687 1.00 42.03 361 THR A C 1
ATOM 2901 O O . THR A 1 361 ? 37.288 10.583 -127.512 1.00 42.03 361 THR A O 1
ATOM 2904 N N . ALA A 1 362 ? 36.215 8.858 -126.678 1.00 39.94 362 ALA A N 1
ATOM 2905 C CA . ALA A 1 362 ? 36.206 7.391 -126.659 1.00 39.94 362 ALA A CA 1
ATOM 2906 C C . ALA A 1 362 ? 37.585 6.779 -126.943 1.00 39.94 362 ALA A C 1
ATOM 2908 O O . ALA A 1 362 ? 38.216 7.113 -127.940 1.00 39.94 362 ALA A O 1
ATOM 2909 N N . GLN A 1 363 ? 37.903 5.807 -126.083 1.00 38.91 363 GLN A N 1
ATOM 2910 C CA . GLN A 1 363 ? 39.031 4.871 -126.099 1.00 38.91 363 GLN A CA 1
ATOM 2911 C C . GLN A 1 363 ? 40.376 5.396 -125.609 1.00 38.91 363 GLN A C 1
ATOM 2913 O O . GLN A 1 363 ? 40.935 6.329 -126.217 1.00 38.91 363 GLN A O 1
#

Foldseek 3Di:
DVVVVVLVVVLVVLLVVLVVLVVVLVVVVVVLVVVVVVDDADCVDPVSVVVVVVSVVVVVVSVVSVVVSVVSNVVSVVVVVVVVVVVVVVVVVVVCVVVVVVVVVVVVVVVVVVVLLVVLVVVLVVLLCLLPDDDALVSLVVSLVVLVPDDLVVSPVCSVVSVVSSVVSNVSSVVVNVVRVVVVVVVVVVVVVVVVVVVVVVVVVVVVCVVVVVVVVVVVVVVVVVVVVVVVVVVVVVVVVVVVVVVVVVVVVVVVVVVVVVVVVVVVVVVVVVVVVVVVVVVVVVVVVVVVVVVVVVPPVPDDDDDDDDPVNVVVVVVPPDDDDDDWDQDPPPRDTDDDDDDDDDPPPVPPDPDDDDDDDDD